Protein AF-A0A2N1T9Z5-F1 (afdb_monomer_lite)

Foldseek 3Di:
DDDDPVVVVLQPDDDVLLVVLLVVLLVLLCCPLPNDVVPDAAPPNVDDLVVLLVLLQQLLLLQLLVLLVLLVLLPPDDPDPVSVVSVVLSLQALLLLLVLQLLLCCLVPPPPVLSSVSSSQSSVLSNQLSNQNSPQVVCLVVLADSQLSSLLSVLVSLLSNLQCCLVSVCVVVVPPPSNVVSNVSNVCSNVVSNVVSVVCVVVGHHGDDPVVVCCVRPPSSVVNSVSLSSSLSSSLNSQVSSQVVVVHARDLVVVVVSCCRYGDNSSSVSVCSGPPNHPVSVVSSVVSVVSSSVSSVCSRVVSD

pLDDT: mean 76.64, std 11.02, range [35.47, 91.31]

Secondary structure (DSSP, 8-state):
---SHHHHHHHT---HHHHHHHHHHHHIIIIIIIIIGGGT--HHHHS-GGGHHHHHHHHHHHHHHHHHHHHHHHHTT--SHHHHHHHHHHHHHHHHHHHHHHHHHHHHH-S-HHHHHHHHHHHHHHHHHHHHHHHHHHHHHTT---HHHHHHHHHHHHHHHHHHIIIIIHHHTT-HHHHHHHHHHHHHHHHHHHHHHHHHHHH-PPPPPHHHHHHHHHTHHHHHHHHHHHHHHHHHHHHHHHHHHTT----HHHHHHHHHHSTHHHHHHHHHTSSS--HHHHHHHHHHHHHHHHHHHHHHHHH-

Sequence (304 aa):
MKKPVYLKKKCLRINKDEIIFDVILFIYTEFFLYSIVLRGKMFYQVISHEWFIPLSILTPFFISWYVGLLLLRLCDKTRSKLYTFLSILGLWIPCSMSVFLVSSFSGIGGEDNSFVDLSYFGSLVGIIGGYIFGSTEYIALEKKSVLSKRLAGMSVVGGLFFFYLGFFGGIFIDNIGFTFICFILVFVCALGCIKLSNVLDEQGEKPLSAFYQNFMKSVFPFIVLAFLCIWEELYLWGRINGALSHNKTVSVPGMFVYLLVSGIIPVRIMMALQPPRTLMNMTGGFATMGYFIYSVHVMVTGIF

Structure (mmCIF, N/CA/C/O backbone):
data_AF-A0A2N1T9Z5-F1
#
_entry.id   AF-A0A2N1T9Z5-F1
#
loop_
_atom_site.group_PDB
_atom_site.id
_atom_site.type_symbol
_atom_site.label_atom_id
_atom_site.label_alt_id
_atom_site.label_comp_id
_atom_site.label_asym_id
_atom_site.label_entity_id
_atom_site.label_seq_id
_atom_site.pdbx_PDB_ins_code
_atom_site.Cartn_x
_atom_site.Cartn_y
_atom_site.Cartn_z
_atom_site.occupancy
_atom_site.B_iso_or_equiv
_atom_site.auth_seq_id
_atom_site.auth_comp_id
_atom_site.auth_asym_id
_atom_site.auth_atom_id
_atom_site.pdbx_PDB_model_num
ATOM 1 N N . MET A 1 1 ? -17.899 -39.313 26.470 1.00 40.31 1 MET A N 1
ATOM 2 C CA . MET A 1 1 ? -17.076 -38.274 25.805 1.00 40.31 1 MET A CA 1
ATOM 3 C C . MET A 1 1 ? -17.820 -37.707 24.593 1.00 40.31 1 MET A C 1
ATOM 5 O O . MET A 1 1 ? -17.939 -38.398 23.595 1.00 40.31 1 MET A O 1
ATOM 9 N N . LYS A 1 2 ? -18.356 -36.478 24.660 1.00 35.72 2 LYS A N 1
ATOM 10 C CA . LYS A 1 2 ? -18.968 -35.782 23.508 1.00 35.72 2 LYS A CA 1
ATOM 11 C C . LYS A 1 2 ? -18.126 -34.553 23.141 1.00 35.72 2 LYS A C 1
ATOM 13 O O . LYS A 1 2 ? -18.349 -33.465 23.658 1.00 35.72 2 LYS A O 1
ATOM 18 N N . LYS A 1 3 ? -17.163 -34.723 22.236 1.00 50.38 3 LYS A N 1
ATOM 19 C CA . LYS A 1 3 ? -16.567 -33.632 21.446 1.00 50.38 3 LYS A CA 1
ATOM 20 C C . LYS A 1 3 ? -16.622 -34.038 19.970 1.00 50.38 3 LYS A C 1
ATOM 22 O O . LYS A 1 3 ? -15.795 -34.837 19.554 1.00 50.38 3 LYS A O 1
ATOM 27 N N . PRO A 1 4 ? -17.610 -33.550 19.192 1.00 46.44 4 PRO A N 1
ATOM 28 C CA . PRO A 1 4 ? -17.279 -33.261 17.789 1.00 46.44 4 PRO A CA 1
ATOM 29 C C . PRO A 1 4 ? -17.925 -31.995 17.189 1.00 46.44 4 PRO A C 1
ATOM 31 O O . PRO A 1 4 ? -17.449 -31.494 16.174 1.00 46.44 4 PRO A O 1
ATOM 34 N N . VAL A 1 5 ? -18.972 -31.418 17.789 1.00 41.72 5 VAL A N 1
ATOM 35 C CA . VAL A 1 5 ? -19.761 -30.366 17.109 1.00 41.72 5 VAL A CA 1
ATOM 36 C C . VAL A 1 5 ? -19.071 -28.992 17.135 1.00 41.72 5 VAL A C 1
ATOM 38 O O . VAL A 1 5 ? -19.105 -28.258 16.148 1.00 41.72 5 VAL A O 1
ATOM 41 N N . TYR A 1 6 ? -18.365 -28.656 18.220 1.00 35.47 6 TYR A N 1
ATOM 42 C CA . TYR A 1 6 ? -17.666 -27.367 18.348 1.00 35.47 6 TYR A CA 1
ATOM 43 C C . TYR A 1 6 ? -16.407 -27.249 17.470 1.00 35.47 6 TYR A C 1
ATOM 45 O O . TYR A 1 6 ? -16.095 -26.156 16.997 1.00 35.47 6 TYR A O 1
ATOM 53 N N . LEU A 1 7 ? -15.708 -28.361 17.210 1.00 39.94 7 LEU A N 1
ATOM 54 C CA . LEU A 1 7 ? -14.536 -28.399 16.322 1.00 39.94 7 LEU A CA 1
ATOM 55 C C . LEU A 1 7 ? -14.943 -28.259 14.845 1.00 39.94 7 LEU A C 1
ATOM 57 O O . LEU A 1 7 ? -14.352 -27.452 14.129 1.00 39.94 7 LEU A O 1
ATOM 61 N N . LYS A 1 8 ? -16.025 -28.931 14.416 1.00 38.50 8 LYS A N 1
ATOM 62 C CA . LYS A 1 8 ? -16.588 -28.784 13.059 1.00 38.50 8 LYS A CA 1
ATOM 63 C C . LYS A 1 8 ? -17.008 -27.343 12.740 1.00 38.50 8 LYS A C 1
ATOM 65 O O . LYS A 1 8 ? -16.725 -26.851 11.653 1.00 38.50 8 LYS A O 1
ATOM 70 N N . LYS A 1 9 ? -17.619 -26.628 13.696 1.00 41.66 9 LYS A N 1
ATOM 71 C CA . LYS A 1 9 ? -18.086 -25.240 13.493 1.00 41.66 9 LYS A CA 1
ATOM 72 C C . LYS A 1 9 ? -16.953 -24.214 13.346 1.00 41.66 9 LYS A C 1
ATOM 74 O O . LYS A 1 9 ? -17.156 -23.189 12.705 1.00 41.66 9 LYS A O 1
ATOM 79 N N . LYS A 1 10 ? -15.772 -24.467 13.929 1.00 44.41 10 LYS A N 1
ATOM 80 C CA . LYS A 1 10 ? -14.579 -23.617 13.748 1.00 44.41 10 LYS A CA 1
ATOM 81 C C . LYS A 1 10 ? -13.886 -23.861 12.405 1.00 44.41 10 LYS A C 1
ATOM 83 O O . LYS A 1 10 ? -13.338 -22.916 11.858 1.00 44.41 10 LYS A O 1
ATOM 88 N N . CYS A 1 11 ? -13.950 -25.086 11.879 1.00 47.84 11 CYS A N 1
ATOM 89 C CA . CYS A 1 11 ? -13.296 -25.476 10.626 1.00 47.84 11 CYS A CA 1
ATOM 90 C C . CYS A 1 11 ? -13.944 -24.845 9.373 1.00 47.84 11 CYS A C 1
ATOM 92 O O . CYS A 1 11 ? -13.273 -24.671 8.366 1.00 47.84 11 CYS A O 1
ATOM 94 N N . LEU A 1 12 ? -15.222 -24.449 9.459 1.00 53.28 12 LEU A N 1
ATOM 95 C CA . LEU A 1 12 ? -16.024 -23.929 8.337 1.00 53.28 12 LEU A CA 1
ATOM 96 C C . LEU A 1 12 ? -16.264 -22.409 8.366 1.00 53.28 12 LEU A C 1
ATOM 98 O O . LEU A 1 12 ? -17.048 -21.891 7.572 1.00 53.28 12 LEU A O 1
ATOM 102 N N . ARG A 1 13 ? -15.655 -21.665 9.299 1.00 61.25 13 ARG A N 1
ATOM 103 C CA . ARG A 1 13 ? -15.793 -20.202 9.304 1.00 61.25 13 ARG A CA 1
ATOM 104 C C . ARG A 1 13 ? -14.881 -19.591 8.249 1.00 61.25 13 ARG A C 1
ATOM 106 O O . ARG A 1 13 ? -13.679 -19.486 8.446 1.00 61.25 13 ARG A O 1
ATOM 113 N N . ILE A 1 14 ? -15.492 -19.157 7.161 1.00 63.97 14 ILE A N 1
ATOM 114 C CA . ILE A 1 14 ? -14.822 -18.487 6.054 1.00 63.97 14 ILE A CA 1
ATOM 115 C C . ILE A 1 14 ? -14.504 -17.036 6.428 1.00 63.97 14 ILE A C 1
ATOM 117 O O . ILE A 1 14 ? -15.357 -16.328 6.974 1.00 63.97 14 ILE A O 1
ATOM 121 N N . ASN A 1 15 ? -13.286 -16.591 6.109 1.00 73.25 15 ASN A N 1
ATOM 122 C CA . ASN A 1 15 ? -12.924 -15.179 6.172 1.00 73.25 15 ASN A CA 1
ATOM 123 C C . ASN A 1 15 ? -13.273 -14.542 4.821 1.00 73.25 15 ASN A C 1
ATOM 125 O O . ASN A 1 15 ? -12.650 -14.853 3.809 1.00 73.25 15 ASN A O 1
ATOM 129 N N . LYS A 1 16 ? -1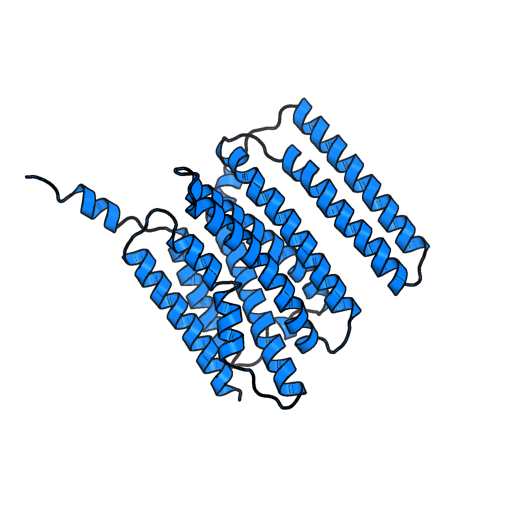4.315 -13.703 4.789 1.00 73.06 16 LYS A N 1
ATOM 130 C CA . LYS A 1 16 ? -14.808 -13.105 3.537 1.00 73.06 16 LYS A CA 1
ATOM 131 C C . LYS A 1 16 ? -13.751 -12.227 2.872 1.00 73.06 16 LYS A C 1
ATOM 133 O O . LYS A 1 16 ? -13.656 -12.235 1.652 1.00 73.06 16 LYS A O 1
ATOM 138 N N . ASP A 1 17 ? -12.952 -11.535 3.676 1.00 72.44 17 ASP A N 1
ATOM 139 C CA . ASP A 1 17 ? -11.926 -10.618 3.192 1.00 72.44 17 ASP A CA 1
ATOM 140 C C . ASP A 1 17 ? -10.814 -11.395 2.463 1.00 72.44 17 ASP A C 1
ATOM 142 O O . ASP A 1 17 ? -10.348 -10.954 1.419 1.00 72.44 17 ASP A O 1
ATOM 146 N N . GLU A 1 18 ? -10.455 -12.592 2.950 1.00 76.50 18 GLU A N 1
ATOM 147 C CA . GLU A 1 18 ? -9.499 -13.486 2.276 1.00 76.50 18 GLU A CA 1
ATOM 148 C C . GLU A 1 18 ? -10.038 -14.043 0.959 1.00 76.50 18 GLU A C 1
ATOM 150 O O . GLU A 1 18 ? -9.309 -14.055 -0.023 1.00 76.50 18 GLU A O 1
ATOM 155 N N . ILE A 1 19 ? -11.311 -14.452 0.902 1.00 79.81 19 ILE A N 1
ATOM 156 C CA . ILE A 1 19 ? -11.901 -14.929 -0.360 1.00 79.81 19 ILE A CA 1
ATOM 157 C C . ILE A 1 19 ? -11.933 -13.817 -1.403 1.00 79.81 19 ILE A C 1
ATOM 159 O O . ILE A 1 19 ? -11.605 -14.058 -2.558 1.00 79.81 19 ILE A O 1
ATOM 163 N N . ILE A 1 20 ? -12.340 -12.608 -1.009 1.00 78.50 20 ILE A N 1
ATOM 164 C CA . ILE A 1 20 ? -12.357 -11.453 -1.910 1.00 78.50 20 ILE A CA 1
ATOM 165 C C . ILE A 1 20 ? -10.951 -11.207 -2.455 1.00 78.50 20 ILE A C 1
ATOM 167 O O . ILE A 1 20 ? -10.785 -11.043 -3.662 1.00 78.50 20 ILE A O 1
ATOM 171 N N . PHE A 1 21 ? -9.948 -11.241 -1.576 1.00 82.62 21 PHE A N 1
ATOM 172 C CA . PHE A 1 21 ? -8.558 -11.079 -1.970 1.00 82.62 21 PHE A CA 1
ATOM 173 C C . PHE A 1 21 ? -8.115 -12.155 -2.965 1.00 82.62 21 PHE A C 1
ATOM 175 O O . PHE A 1 21 ? -7.590 -11.834 -4.024 1.00 82.62 21 PHE A O 1
ATOM 182 N N . ASP A 1 22 ? -8.374 -13.423 -2.653 1.00 84.00 22 ASP A N 1
ATOM 183 C CA . ASP A 1 22 ? -7.984 -14.570 -3.472 1.00 84.00 22 ASP A CA 1
ATOM 184 C C . ASP A 1 22 ? -8.674 -14.552 -4.851 1.00 84.00 22 ASP A C 1
ATOM 186 O O . ASP A 1 22 ? -8.028 -14.797 -5.869 1.00 84.00 22 ASP A O 1
ATOM 190 N N . VAL A 1 23 ? -9.963 -14.195 -4.913 1.00 83.62 23 VAL A N 1
ATOM 191 C CA . VAL A 1 23 ? -10.722 -14.075 -6.172 1.00 83.62 23 VAL A CA 1
ATOM 192 C C . VAL A 1 23 ? -10.189 -12.941 -7.038 1.00 83.62 23 VAL A C 1
ATOM 194 O O . VAL A 1 23 ? -10.003 -13.124 -8.238 1.00 83.62 23 VAL A O 1
ATOM 197 N N . ILE A 1 24 ? -9.932 -11.770 -6.459 1.00 80.75 24 ILE A N 1
ATOM 198 C CA . ILE A 1 24 ? -9.408 -10.633 -7.222 1.00 80.75 24 ILE A CA 1
ATOM 199 C C . ILE A 1 24 ? -7.968 -10.895 -7.651 1.00 80.75 24 ILE A C 1
ATOM 201 O O . ILE A 1 24 ? -7.629 -10.558 -8.775 1.00 80.75 24 ILE A O 1
ATOM 205 N N . LEU A 1 25 ? -7.136 -11.522 -6.814 1.00 83.31 25 LEU A N 1
ATOM 206 C CA . LEU A 1 25 ? -5.779 -11.912 -7.196 1.00 83.31 25 LEU A CA 1
ATOM 207 C C . LEU A 1 25 ? -5.799 -12.885 -8.380 1.00 83.31 25 LEU A C 1
ATOM 209 O O . LEU A 1 25 ? -5.005 -12.750 -9.311 1.00 83.31 25 LEU A O 1
ATOM 213 N N . PHE A 1 26 ? -6.733 -13.837 -8.371 1.00 84.00 26 PHE A N 1
ATOM 214 C CA . PHE A 1 26 ? -6.946 -14.747 -9.490 1.00 84.00 26 PHE A CA 1
ATOM 215 C C . PHE A 1 26 ? -7.384 -13.996 -10.757 1.00 84.00 26 PHE A C 1
ATOM 217 O O . PHE A 1 26 ? -6.755 -14.149 -11.799 1.00 84.00 26 PHE A O 1
ATOM 224 N N . ILE A 1 27 ? -8.397 -13.126 -10.658 1.00 82.00 27 ILE A N 1
ATOM 225 C CA . ILE A 1 27 ? -8.859 -12.272 -11.768 1.00 82.00 27 ILE A CA 1
ATOM 226 C C . ILE A 1 27 ? -7.713 -11.399 -12.287 1.00 82.00 27 ILE A C 1
ATOM 228 O O . ILE A 1 27 ? -7.521 -11.301 -13.490 1.00 82.00 27 ILE A O 1
ATOM 232 N N . TYR A 1 28 ? -6.926 -10.790 -11.405 1.00 78.56 28 TYR A N 1
ATOM 233 C CA . TYR A 1 28 ? -5.765 -9.997 -11.782 1.00 78.56 28 TYR A CA 1
ATOM 234 C C . TYR A 1 28 ? -4.757 -10.839 -12.568 1.00 78.56 28 TYR A C 1
ATOM 236 O O . TYR A 1 28 ? -4.321 -10.442 -13.643 1.00 78.56 28 TYR A O 1
ATOM 244 N N . THR A 1 29 ? -4.449 -12.040 -12.087 1.00 79.69 29 THR A N 1
ATOM 245 C CA . THR A 1 29 ? -3.523 -12.950 -12.766 1.00 79.69 29 THR A CA 1
ATOM 246 C C . THR A 1 29 ? -4.039 -13.345 -14.159 1.00 79.69 29 THR A C 1
ATOM 248 O O . THR A 1 29 ? -3.313 -13.240 -15.141 1.00 79.69 29 THR A O 1
ATOM 251 N N . GLU A 1 30 ? -5.313 -13.715 -14.287 1.00 78.81 30 GLU A N 1
ATOM 252 C CA . GLU A 1 30 ? -5.925 -14.106 -15.569 1.00 78.81 30 GLU A CA 1
ATOM 253 C C . GLU A 1 30 ? -6.070 -12.944 -16.562 1.00 78.81 30 GLU A C 1
ATOM 255 O O . GLU A 1 30 ? -5.696 -13.031 -17.736 1.00 78.81 30 GLU A O 1
ATOM 260 N N . PHE A 1 31 ? -6.641 -11.829 -16.109 1.00 69.81 31 PHE A N 1
ATOM 261 C CA . PHE A 1 31 ? -6.974 -10.717 -16.991 1.00 69.81 31 PHE A CA 1
ATOM 262 C C . PHE A 1 31 ? -5.771 -9.829 -17.264 1.00 69.81 31 PHE A C 1
ATOM 264 O O . PHE A 1 31 ? -5.557 -9.446 -18.412 1.00 69.81 31 PHE A O 1
ATOM 271 N N . PHE A 1 32 ? -4.977 -9.510 -16.245 1.00 65.38 32 PHE A N 1
ATOM 272 C CA . PHE A 1 32 ? -3.862 -8.588 -16.412 1.00 65.38 32 PHE A CA 1
ATOM 273 C C . PHE A 1 32 ? -2.620 -9.320 -16.889 1.00 65.38 32 PHE A C 1
ATOM 275 O O . PHE A 1 32 ? -2.176 -8.993 -17.980 1.00 65.38 32 PHE A O 1
ATOM 282 N N . LEU A 1 33 ? -2.113 -10.334 -16.174 1.00 66.06 33 LEU A N 1
ATOM 283 C CA . LEU A 1 33 ? -0.868 -11.013 -16.573 1.00 66.06 33 LEU A CA 1
ATOM 284 C C . LEU A 1 33 ? -1.017 -11.836 -17.868 1.00 66.06 33 LEU A C 1
ATOM 286 O O . LEU A 1 33 ? -0.122 -11.788 -18.708 1.00 66.06 33 LEU A O 1
ATOM 290 N N . TYR A 1 34 ? -2.134 -12.546 -18.074 1.00 62.75 34 TYR A N 1
ATOM 291 C CA . TYR A 1 34 ? -2.310 -13.392 -19.269 1.00 62.75 34 TYR A CA 1
ATOM 292 C C . TYR A 1 34 ? -3.093 -12.750 -20.424 1.00 62.75 34 TYR A C 1
ATOM 294 O O . TYR A 1 34 ? -2.763 -13.003 -21.581 1.00 62.75 34 TYR A O 1
ATOM 302 N N . SER A 1 35 ? -4.130 -11.942 -20.172 1.00 56.78 35 SER A N 1
ATOM 303 C CA . SER A 1 35 ? -5.057 -11.530 -21.249 1.00 56.78 35 SER A CA 1
ATOM 304 C C . SER A 1 35 ? -4.782 -10.147 -21.849 1.00 56.78 35 SER A C 1
ATOM 306 O O . SER A 1 35 ? -4.852 -9.998 -23.067 1.00 56.78 35 SER A O 1
ATOM 308 N N . ILE A 1 36 ? -4.487 -9.135 -21.029 1.00 52.97 36 ILE A N 1
ATOM 309 C CA . ILE A 1 36 ? -4.250 -7.747 -21.470 1.00 52.97 36 ILE A CA 1
ATOM 310 C C . ILE A 1 36 ? -2.764 -7.529 -21.786 1.00 52.97 36 ILE A C 1
ATOM 312 O O . ILE A 1 36 ? -2.429 -6.974 -22.834 1.00 52.97 36 ILE A O 1
ATOM 316 N N . VAL A 1 37 ? -1.873 -8.042 -20.935 1.00 52.44 37 VAL A N 1
ATOM 317 C CA . VAL A 1 37 ? -0.413 -7.937 -21.086 1.00 52.44 37 VAL A CA 1
ATOM 318 C C . VAL A 1 37 ? 0.104 -8.667 -22.326 1.00 52.44 37 VAL A C 1
ATOM 320 O O . VAL A 1 37 ? 0.802 -8.059 -23.133 1.00 52.44 37 VAL A O 1
ATOM 323 N N . LEU A 1 38 ? -0.276 -9.932 -22.544 1.00 53.16 38 LEU A N 1
ATOM 324 C CA . LEU A 1 38 ? 0.185 -10.701 -23.712 1.00 53.16 38 LEU A CA 1
ATOM 325 C C . LEU A 1 38 ? -0.471 -10.249 -25.033 1.00 53.16 38 LEU A C 1
ATOM 327 O O . LEU A 1 38 ? -0.082 -10.724 -26.098 1.00 53.16 38 LEU A O 1
ATOM 331 N N . ARG A 1 39 ? -1.470 -9.348 -24.990 1.00 50.34 39 ARG A N 1
ATOM 332 C CA . ARG A 1 39 ? -2.232 -8.882 -26.168 1.00 50.34 39 ARG A CA 1
ATOM 333 C C . ARG A 1 39 ? -2.267 -7.361 -26.386 1.00 50.34 39 ARG A C 1
ATOM 335 O O . ARG A 1 39 ? -2.970 -6.915 -27.290 1.00 50.34 39 ARG A O 1
ATOM 342 N N . GLY A 1 40 ?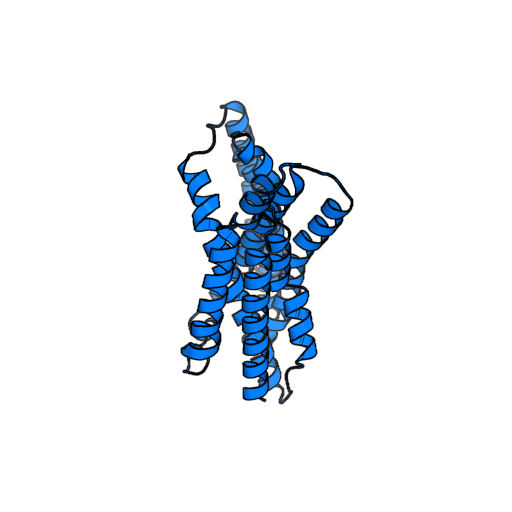 -1.461 -6.572 -25.669 1.00 51.88 40 GLY A N 1
ATOM 343 C CA . GLY A 1 40 ? -0.858 -5.387 -26.292 1.00 51.88 40 GLY A CA 1
ATOM 344 C C . GLY A 1 40 ? -1.196 -3.975 -25.803 1.00 51.88 40 GLY A C 1
ATOM 345 O O . GLY A 1 40 ? -1.017 -3.072 -26.611 1.00 51.88 40 GLY A O 1
ATOM 346 N N . LYS A 1 41 ? -1.580 -3.721 -24.540 1.00 57.16 41 LYS A N 1
ATOM 347 C CA . LYS A 1 41 ? -1.320 -2.412 -23.879 1.00 57.16 41 LYS A CA 1
ATOM 348 C C . LYS A 1 41 ? -1.164 -2.572 -22.365 1.00 57.16 41 LYS A C 1
ATOM 350 O O . LYS A 1 41 ? -2.023 -3.169 -21.728 1.00 57.16 41 LYS A O 1
ATOM 355 N N . MET A 1 42 ? -0.103 -2.006 -21.797 1.00 62.75 42 MET A N 1
ATOM 356 C CA . MET A 1 42 ? 0.174 -2.025 -20.352 1.00 62.75 42 MET A CA 1
ATOM 357 C C . MET A 1 42 ? -0.459 -0.826 -19.644 1.00 62.75 42 MET A C 1
ATOM 359 O O . MET A 1 42 ? -0.653 0.220 -20.261 1.00 62.75 42 MET A O 1
ATOM 363 N N . PHE A 1 43 ? -0.742 -0.920 -18.346 1.00 64.50 43 PHE A N 1
ATOM 364 C CA . PHE A 1 43 ? -1.388 0.161 -17.593 1.00 64.50 43 PHE A CA 1
ATOM 365 C C . PHE A 1 43 ? -0.549 1.445 -17.615 1.00 64.50 43 PHE A C 1
ATOM 367 O O . PHE A 1 43 ? -1.079 2.528 -17.856 1.00 64.50 43 PHE A O 1
ATOM 374 N N . TYR A 1 44 ? 0.778 1.321 -17.509 1.00 63.66 44 TYR A N 1
ATOM 375 C CA . TYR A 1 44 ? 1.702 2.455 -17.633 1.00 63.66 44 TYR A CA 1
ATOM 376 C C . TYR A 1 44 ? 1.713 3.078 -19.045 1.00 63.66 44 TYR A C 1
ATOM 378 O O . TYR A 1 44 ? 2.085 4.234 -19.194 1.00 63.66 44 TYR A O 1
ATOM 386 N N . GLN A 1 45 ? 1.309 2.333 -20.083 1.00 68.06 45 GLN A N 1
ATOM 387 C CA . GLN A 1 45 ? 1.191 2.838 -21.459 1.00 68.06 45 GLN A CA 1
ATOM 388 C C . GLN A 1 45 ? -0.159 3.522 -21.715 1.00 68.06 45 GLN A C 1
ATOM 390 O O . GLN A 1 45 ? -0.308 4.251 -22.693 1.00 68.06 45 GLN A O 1
ATOM 395 N N . VAL A 1 46 ? -1.161 3.251 -20.875 1.00 69.25 46 VAL A N 1
ATOM 396 C CA . VAL A 1 46 ? -2.496 3.866 -20.944 1.00 69.25 46 VAL A CA 1
ATOM 397 C C . VAL A 1 46 ? -2.568 5.123 -20.071 1.00 69.25 46 VAL A C 1
ATOM 399 O O . VAL A 1 46 ? -3.344 6.032 -20.358 1.00 69.25 46 VAL A O 1
ATOM 402 N N . ILE A 1 47 ? -1.758 5.184 -19.017 1.00 70.38 47 ILE A N 1
ATOM 403 C CA . ILE A 1 47 ? -1.743 6.262 -18.032 1.00 70.38 47 ILE A CA 1
ATOM 404 C C . ILE A 1 47 ? -0.645 7.283 -18.359 1.00 70.38 47 ILE A C 1
ATOM 406 O O . ILE A 1 47 ? 0.480 6.906 -18.673 1.00 70.38 47 ILE A O 1
ATOM 410 N N . SER A 1 48 ? -0.958 8.585 -18.274 1.00 73.25 48 SER A N 1
ATOM 411 C CA . SER A 1 48 ? 0.067 9.629 -18.435 1.00 73.25 48 SER A CA 1
ATOM 412 C C . SER A 1 48 ? 1.067 9.594 -17.279 1.00 73.25 48 SER A C 1
ATOM 414 O O . SER A 1 48 ? 0.706 9.292 -16.142 1.00 73.25 48 SER A O 1
ATOM 416 N N . HIS A 1 49 ? 2.326 9.942 -17.555 1.00 71.06 49 HIS A N 1
ATOM 417 C CA . HIS A 1 49 ? 3.403 9.906 -16.562 1.00 71.06 49 HIS A CA 1
ATOM 418 C C . HIS A 1 49 ? 3.065 10.718 -15.301 1.00 71.06 49 HIS A C 1
ATOM 420 O O . HIS A 1 49 ? 3.395 10.314 -14.193 1.00 71.06 49 HIS A O 1
ATOM 426 N N . GLU A 1 50 ? 2.307 11.806 -15.430 1.00 71.69 50 GLU A N 1
ATOM 427 C CA . GLU A 1 50 ? 1.887 12.652 -14.306 1.00 71.69 50 GLU A CA 1
ATOM 428 C C . GLU A 1 50 ? 1.108 11.883 -13.230 1.00 71.69 50 GLU A C 1
ATOM 430 O O . GLU A 1 50 ? 1.198 12.222 -12.051 1.00 71.69 50 GLU A O 1
ATOM 435 N N . TRP A 1 51 ? 0.379 10.825 -13.602 1.00 77.31 51 TRP A N 1
ATOM 436 C CA . TRP A 1 51 ? -0.394 10.005 -12.667 1.00 77.31 51 TRP A CA 1
ATOM 437 C C . TRP A 1 51 ? 0.463 9.087 -11.796 1.00 77.31 51 TRP A C 1
ATOM 439 O O . TRP A 1 51 ? -0.037 8.599 -10.779 1.00 77.31 51 TRP A O 1
ATOM 449 N N . PHE A 1 52 ? 1.741 8.865 -12.112 1.00 75.44 52 PHE A N 1
ATOM 450 C CA . PHE A 1 52 ? 2.590 8.077 -11.219 1.00 75.44 52 PHE A CA 1
ATOM 451 C C . PHE A 1 52 ? 2.862 8.793 -9.894 1.00 75.44 52 PHE A C 1
ATOM 453 O O . PHE A 1 52 ? 3.032 8.113 -8.889 1.00 75.44 52 PHE A O 1
ATOM 460 N N . ILE A 1 53 ? 2.819 10.130 -9.851 1.00 77.00 53 ILE A N 1
ATOM 461 C CA . ILE A 1 53 ? 2.964 10.913 -8.612 1.00 77.00 53 ILE A CA 1
ATOM 462 C C . ILE A 1 53 ? 1.775 10.686 -7.657 1.00 77.00 53 ILE A C 1
ATOM 464 O O . ILE A 1 53 ? 1.986 10.278 -6.514 1.00 77.00 53 ILE A O 1
ATOM 468 N N . PRO A 1 54 ? 0.501 10.889 -8.054 1.00 81.88 54 PRO A N 1
ATOM 469 C CA . PRO A 1 54 ? -0.616 10.558 -7.180 1.00 81.88 54 PRO A CA 1
ATOM 470 C C . PRO A 1 54 ? -0.679 9.056 -6.886 1.00 81.88 54 PRO A C 1
ATOM 472 O O . PRO A 1 54 ? -1.007 8.693 -5.760 1.00 81.88 54 PRO A O 1
ATOM 475 N N . LEU A 1 55 ? -0.313 8.169 -7.820 1.00 84.12 55 LEU A N 1
ATOM 476 C CA . LEU A 1 55 ? -0.214 6.731 -7.534 1.00 84.12 55 LEU A CA 1
ATOM 477 C C . LEU A 1 55 ? 0.864 6.421 -6.489 1.00 84.12 55 LEU A C 1
ATOM 479 O O . LEU A 1 55 ? 0.621 5.583 -5.616 1.00 84.12 55 LEU A O 1
ATOM 483 N N . SER A 1 56 ? 2.012 7.102 -6.528 1.00 83.31 56 SER A N 1
ATOM 484 C CA . SER A 1 56 ? 3.091 6.918 -5.559 1.00 83.31 56 SER A CA 1
ATOM 485 C C . SER A 1 56 ? 2.703 7.385 -4.167 1.00 83.31 56 SER A C 1
ATOM 487 O O . SER A 1 56 ? 3.218 6.830 -3.212 1.00 83.31 56 SER A O 1
ATOM 489 N N . ILE A 1 57 ? 1.767 8.329 -4.032 1.00 86.75 57 ILE A N 1
ATOM 490 C CA . ILE A 1 57 ? 1.221 8.775 -2.742 1.00 86.75 57 ILE A CA 1
ATOM 491 C C . ILE A 1 57 ? 0.085 7.854 -2.279 1.00 86.75 57 ILE A C 1
ATOM 493 O O . ILE A 1 57 ? 0.084 7.362 -1.148 1.00 86.75 57 ILE A O 1
ATOM 497 N N . LEU A 1 58 ? -0.904 7.620 -3.145 1.00 89.12 58 LEU A N 1
ATOM 498 C CA . LEU A 1 58 ? -2.143 6.926 -2.793 1.00 89.12 58 LEU A CA 1
ATOM 499 C C . LEU A 1 58 ? -1.903 5.448 -2.489 1.00 89.12 58 LEU A C 1
ATOM 501 O O . LEU A 1 58 ? -2.459 4.929 -1.523 1.00 89.12 58 LEU A O 1
ATOM 505 N N . THR A 1 59 ? -1.054 4.776 -3.264 1.00 88.81 59 THR A N 1
ATOM 506 C CA . THR A 1 59 ? -0.788 3.343 -3.084 1.00 88.81 59 THR A CA 1
ATOM 507 C C . THR A 1 59 ? -0.235 3.032 -1.687 1.00 88.81 59 THR A C 1
ATOM 509 O O . THR A 1 59 ? -0.892 2.297 -0.940 1.00 88.81 59 THR A O 1
ATOM 512 N N . PRO A 1 60 ? 0.897 3.616 -1.246 1.00 88.62 60 PRO A N 1
ATOM 513 C CA . PRO A 1 60 ? 1.397 3.385 0.105 1.00 88.62 60 PRO A CA 1
ATOM 514 C C . PRO A 1 60 ? 0.474 3.949 1.188 1.00 88.62 60 PRO A C 1
ATOM 516 O O . PRO A 1 60 ? 0.434 3.373 2.274 1.00 88.62 60 PRO A O 1
ATOM 519 N N . PHE A 1 61 ? -0.306 5.004 0.922 1.00 90.81 61 PHE A N 1
ATOM 520 C CA . PHE A 1 61 ? -1.330 5.485 1.857 1.00 90.81 61 PHE A CA 1
ATOM 521 C C . PHE A 1 61 ? -2.388 4.419 2.153 1.00 90.81 61 PHE A C 1
ATOM 523 O O . PHE A 1 61 ? -2.592 4.045 3.312 1.00 90.81 61 PHE A O 1
ATOM 530 N N . PHE A 1 62 ? -3.035 3.884 1.117 1.00 91.31 62 PHE A N 1
ATOM 531 C CA . PHE A 1 62 ? -4.085 2.880 1.279 1.00 91.31 62 PHE A CA 1
ATOM 532 C C . PHE A 1 62 ? -3.542 1.577 1.863 1.00 91.31 62 PHE A C 1
ATOM 534 O O . PHE A 1 62 ? -4.174 0.990 2.743 1.00 91.31 62 PHE A O 1
ATOM 541 N N . ILE A 1 63 ? -2.350 1.153 1.441 1.00 90.06 63 ILE A N 1
ATOM 542 C CA . ILE A 1 63 ? -1.714 -0.065 1.950 1.00 90.06 63 ILE A CA 1
ATOM 543 C C . ILE A 1 63 ? -1.323 0.099 3.417 1.00 90.06 63 ILE A C 1
ATOM 545 O O . ILE A 1 63 ? -1.650 -0.770 4.220 1.00 90.06 63 ILE A O 1
ATOM 549 N N . SER A 1 64 ? -0.704 1.217 3.806 1.00 90.88 64 SER A N 1
ATOM 550 C CA . SER A 1 64 ? -0.315 1.457 5.205 1.00 90.88 64 SER A CA 1
ATOM 551 C C . SER A 1 64 ? -1.537 1.536 6.121 1.00 90.88 64 SER A C 1
ATOM 553 O O . SER A 1 64 ? -1.532 0.976 7.220 1.00 90.88 64 SER A O 1
ATOM 555 N N . TRP A 1 65 ? -2.622 2.158 5.651 1.00 90.94 65 TRP A N 1
ATOM 556 C CA . TRP A 1 65 ? -3.892 2.175 6.373 1.00 90.94 65 TRP A CA 1
ATOM 557 C C . TRP A 1 65 ? -4.468 0.758 6.519 1.00 90.94 65 TRP A C 1
ATOM 559 O O . TRP A 1 65 ? -4.827 0.342 7.626 1.00 90.94 65 TRP A O 1
ATOM 569 N N . TYR A 1 66 ? -4.498 -0.028 5.442 1.00 88.88 66 TYR A N 1
ATOM 570 C CA . TYR A 1 66 ? -5.008 -1.398 5.477 1.00 88.88 66 TYR A CA 1
ATOM 571 C C . TYR A 1 66 ? -4.192 -2.317 6.370 1.00 88.88 66 TYR A C 1
ATOM 573 O O . TYR A 1 66 ? -4.753 -3.032 7.196 1.00 88.88 66 TYR A O 1
ATOM 581 N N . VAL A 1 67 ? -2.871 -2.259 6.276 1.00 87.75 67 VAL A N 1
ATOM 582 C CA . VAL A 1 67 ? -1.970 -2.981 7.169 1.00 87.75 67 VAL A CA 1
ATOM 583 C C . VAL A 1 67 ? -2.249 -2.611 8.628 1.00 87.75 67 VAL A C 1
ATOM 585 O O . VAL A 1 67 ? -2.347 -3.506 9.468 1.00 87.75 67 VAL A O 1
ATOM 588 N N . GLY A 1 68 ? -2.462 -1.327 8.938 1.00 84.81 68 GLY A N 1
ATOM 589 C CA . GLY A 1 68 ? -2.872 -0.879 10.272 1.00 84.81 68 GLY A CA 1
ATOM 590 C C . GLY A 1 68 ? -4.169 -1.542 10.753 1.00 84.81 68 GLY A C 1
ATOM 591 O O . GLY A 1 68 ? -4.228 -2.051 11.873 1.00 84.81 68 GLY A O 1
ATOM 592 N N . LEU A 1 69 ? -5.186 -1.640 9.890 1.00 84.00 69 LEU A N 1
ATOM 593 C CA . LEU A 1 69 ? -6.420 -2.381 10.189 1.00 84.00 69 LEU A CA 1
ATOM 594 C C . LEU A 1 69 ? -6.165 -3.871 10.415 1.00 84.00 69 LEU A C 1
ATOM 596 O O . LEU A 1 69 ? -6.751 -4.464 11.326 1.00 84.00 69 LEU A O 1
ATOM 600 N N . LEU A 1 70 ? -5.317 -4.491 9.589 1.00 82.38 70 LEU A N 1
ATOM 601 C CA . LEU A 1 70 ? -4.986 -5.903 9.734 1.00 82.38 70 LEU A CA 1
ATOM 602 C C . LEU A 1 70 ? -4.307 -6.160 11.083 1.00 82.38 70 LEU A C 1
ATOM 604 O O . LEU A 1 70 ? -4.668 -7.122 11.765 1.00 82.38 70 LEU A O 1
ATOM 608 N N . LEU A 1 71 ? -3.383 -5.282 11.487 1.00 80.94 71 LEU A N 1
ATOM 609 C CA . LEU A 1 71 ? -2.707 -5.329 12.783 1.00 80.94 71 LEU A CA 1
ATOM 610 C C . LEU A 1 71 ? -3.691 -5.193 13.936 1.00 80.94 71 LEU A C 1
ATOM 612 O O . LEU A 1 71 ? -3.666 -6.021 14.843 1.00 80.94 71 LEU A O 1
ATOM 616 N N . LEU A 1 72 ? -4.602 -4.223 13.890 1.00 77.12 72 LEU A N 1
ATOM 617 C CA . LEU A 1 72 ? -5.616 -4.058 14.933 1.00 77.12 72 LEU A CA 1
ATOM 618 C C . LEU A 1 72 ? -6.456 -5.326 15.122 1.00 77.12 72 LEU A C 1
ATOM 620 O O . LEU A 1 72 ? -6.579 -5.828 16.239 1.00 77.12 72 LEU A O 1
ATOM 624 N N . ARG A 1 73 ? -6.938 -5.921 14.025 1.00 76.12 73 ARG A N 1
ATOM 625 C CA . ARG A 1 73 ? -7.729 -7.165 14.058 1.00 76.12 73 ARG A CA 1
ATOM 626 C C . ARG A 1 73 ? -6.943 -8.375 14.572 1.00 76.12 73 ARG A C 1
ATOM 628 O O . ARG A 1 73 ? -7.525 -9.278 15.169 1.00 76.12 73 ARG A O 1
ATOM 635 N N . LEU A 1 74 ? -5.631 -8.416 14.338 1.00 71.56 74 LEU A N 1
ATOM 636 C CA . LEU A 1 74 ? -4.744 -9.472 14.841 1.00 71.56 74 LEU A CA 1
ATOM 637 C C . LEU A 1 74 ? -4.484 -9.344 16.349 1.00 71.56 74 LEU A C 1
ATOM 639 O O . LEU A 1 74 ? -4.211 -10.345 17.016 1.00 71.56 74 LEU A O 1
ATOM 643 N N . CYS A 1 75 ? -4.565 -8.127 16.884 1.00 63.03 75 CYS A N 1
ATOM 644 C CA . CYS A 1 75 ? -3.973 -7.775 18.170 1.00 63.03 75 CYS A CA 1
ATOM 645 C C . CYS A 1 75 ? -4.979 -7.542 19.300 1.00 63.03 75 CYS A C 1
ATOM 647 O O . CYS A 1 75 ? -4.558 -7.396 20.448 1.00 63.03 75 CYS A O 1
ATOM 649 N N . ASP A 1 76 ? -6.278 -7.658 19.015 1.00 57.50 76 ASP A N 1
ATOM 650 C CA . ASP A 1 76 ? -7.390 -7.582 19.977 1.00 57.50 76 ASP A CA 1
ATOM 651 C C . ASP A 1 76 ? -7.295 -8.570 21.163 1.00 57.50 76 ASP A C 1
ATOM 653 O O . ASP A 1 76 ? -8.115 -8.524 22.078 1.00 57.50 76 ASP A O 1
ATOM 657 N N . LYS A 1 77 ? -6.325 -9.505 21.175 1.00 50.81 77 LYS A N 1
ATOM 658 C CA . LYS A 1 77 ? -6.222 -10.539 22.222 1.00 50.81 77 LYS A CA 1
ATOM 659 C C . LYS A 1 77 ? -4.854 -10.782 22.859 1.00 50.81 77 LYS A C 1
ATOM 661 O O . LYS A 1 77 ? -4.827 -11.453 23.884 1.00 50.81 77 LYS A O 1
ATOM 666 N N . THR A 1 78 ? -3.743 -10.243 22.350 1.00 47.03 78 THR A N 1
ATOM 667 C CA . THR A 1 78 ? -2.414 -10.479 22.963 1.00 47.03 78 THR A CA 1
ATOM 668 C C . THR A 1 78 ? -1.355 -9.490 22.464 1.00 47.03 78 THR A C 1
ATOM 670 O O . THR A 1 78 ? -0.867 -9.630 21.342 1.00 47.03 78 THR A O 1
ATOM 673 N N . ARG A 1 79 ? -0.904 -8.563 23.324 1.00 54.78 79 ARG A N 1
ATOM 674 C CA . ARG A 1 79 ? 0.365 -7.825 23.152 1.00 54.78 79 ARG A CA 1
ATOM 675 C C . ARG A 1 79 ? 1.550 -8.771 23.401 1.00 54.78 79 ARG A C 1
ATOM 677 O O . ARG A 1 79 ? 2.135 -8.775 24.477 1.00 54.78 79 ARG A O 1
ATOM 684 N N . SER A 1 80 ? 1.850 -9.640 22.438 1.00 63.69 80 SER A N 1
ATOM 685 C CA . SER A 1 80 ? 2.961 -10.606 22.504 1.00 63.69 80 SER A CA 1
ATOM 686 C C . SER A 1 80 ? 4.087 -10.244 21.527 1.00 63.69 80 SER A C 1
ATOM 688 O O . SER A 1 80 ? 3.930 -9.334 20.719 1.00 63.69 80 SER A O 1
ATOM 690 N N . LYS A 1 81 ? 5.194 -11.004 21.528 1.00 68.38 81 LYS A N 1
ATOM 691 C CA . LYS A 1 81 ? 6.275 -10.901 20.521 1.00 68.38 81 LYS A CA 1
ATOM 692 C C . LYS A 1 81 ? 5.757 -10.934 19.070 1.00 68.38 81 LYS A C 1
ATOM 694 O O . LYS A 1 81 ? 6.360 -10.329 18.190 1.00 68.38 81 LYS A O 1
ATOM 699 N N . LEU A 1 82 ? 4.612 -11.585 18.836 1.00 69.38 82 LEU A N 1
ATOM 700 C CA . LEU A 1 82 ? 3.938 -11.622 17.539 1.00 69.38 82 LEU A CA 1
ATOM 701 C C . LEU A 1 82 ? 3.419 -10.237 17.105 1.00 69.38 82 LEU A C 1
ATOM 703 O O . LEU A 1 82 ? 3.489 -9.923 15.925 1.00 69.38 82 LEU A O 1
ATOM 707 N N . TYR A 1 83 ? 2.956 -9.395 18.040 1.00 72.62 83 TYR A N 1
ATOM 708 C CA . TYR A 1 83 ? 2.523 -8.016 17.761 1.00 72.62 83 TYR A CA 1
ATOM 709 C C . TYR A 1 83 ? 3.676 -7.190 17.197 1.00 72.62 83 TYR A C 1
ATOM 711 O O . TYR A 1 83 ? 3.540 -6.548 16.159 1.00 72.62 83 TYR A O 1
ATOM 719 N N . THR A 1 84 ? 4.822 -7.221 17.880 1.00 70.38 84 THR A N 1
ATOM 720 C CA . THR A 1 84 ? 6.017 -6.478 17.474 1.00 70.38 84 THR A CA 1
ATOM 721 C C . THR A 1 84 ? 6.515 -6.954 16.115 1.00 70.38 84 THR A C 1
ATOM 723 O O . THR A 1 84 ? 6.751 -6.127 15.242 1.00 70.38 84 THR A O 1
ATOM 726 N N . PHE A 1 85 ? 6.589 -8.272 15.899 1.00 73.81 85 PHE A N 1
ATOM 727 C CA . PHE A 1 85 ? 6.964 -8.843 14.604 1.00 73.81 85 PHE A CA 1
ATOM 728 C C . PHE A 1 85 ? 6.023 -8.393 13.478 1.00 73.81 85 PHE A C 1
ATOM 730 O O . PHE A 1 85 ? 6.483 -7.912 12.447 1.00 73.81 85 PHE A O 1
ATOM 737 N N . LEU A 1 86 ? 4.708 -8.485 13.690 1.00 75.00 86 LEU A N 1
ATOM 738 C CA . LEU A 1 86 ? 3.724 -8.068 12.693 1.00 75.00 86 LEU A CA 1
ATOM 739 C C . LEU A 1 86 ? 3.740 -6.555 12.462 1.00 75.00 86 LEU A C 1
ATOM 741 O O . LEU A 1 86 ? 3.528 -6.127 11.338 1.00 75.00 86 LEU A O 1
ATOM 745 N N . SER A 1 87 ? 4.021 -5.750 13.486 1.00 74.56 87 SER A N 1
ATOM 746 C CA . SER A 1 87 ? 4.119 -4.290 13.355 1.00 74.56 87 SER A CA 1
ATOM 747 C C . SER A 1 87 ? 5.340 -3.878 12.532 1.00 74.56 87 SER A C 1
ATOM 749 O O . SER A 1 87 ? 5.235 -2.993 11.688 1.00 74.56 87 SER A O 1
ATOM 751 N N . ILE A 1 88 ? 6.477 -4.556 12.734 1.00 78.19 88 ILE A N 1
ATOM 752 C CA . ILE A 1 88 ? 7.674 -4.388 11.898 1.00 78.19 88 ILE A CA 1
ATOM 753 C C . ILE A 1 88 ? 7.354 -4.788 10.459 1.00 78.19 88 ILE A C 1
ATOM 755 O O . ILE A 1 88 ? 7.624 -4.020 9.543 1.00 78.19 88 ILE A O 1
ATOM 759 N N . LEU A 1 89 ? 6.724 -5.950 10.262 1.00 76.94 89 LEU A N 1
ATOM 760 C CA . LEU A 1 89 ? 6.328 -6.425 8.937 1.00 76.94 89 LEU A CA 1
ATOM 761 C C . LEU A 1 89 ? 5.339 -5.459 8.267 1.00 76.94 89 LEU A C 1
ATOM 763 O O . LEU A 1 89 ? 5.466 -5.163 7.086 1.00 76.94 89 LEU A O 1
ATOM 767 N N . GLY A 1 90 ? 4.408 -4.895 9.033 1.00 80.00 90 GLY A N 1
ATOM 768 C CA . GLY A 1 90 ? 3.436 -3.933 8.543 1.00 80.00 90 GLY A CA 1
ATOM 769 C C . GLY A 1 90 ? 4.044 -2.603 8.092 1.00 80.00 90 GLY A C 1
ATOM 770 O O . GLY A 1 90 ? 3.630 -2.061 7.075 1.00 80.00 90 GLY A O 1
ATOM 771 N N . LEU A 1 91 ? 5.055 -2.090 8.795 1.00 80.38 91 LEU A N 1
ATOM 772 C CA . LEU A 1 91 ? 5.804 -0.911 8.340 1.00 80.38 91 LEU A CA 1
ATOM 773 C C . LEU A 1 91 ? 6.748 -1.243 7.178 1.00 80.38 91 LEU A C 1
ATOM 775 O O . LEU A 1 91 ? 6.973 -0.413 6.304 1.00 80.38 91 LEU A O 1
ATOM 779 N N . TRP A 1 92 ? 7.277 -2.465 7.143 1.00 85.69 92 TRP A N 1
ATOM 780 C CA . TRP A 1 92 ? 8.193 -2.915 6.102 1.00 85.69 92 TRP A CA 1
ATOM 781 C C . TRP A 1 92 ? 7.535 -3.009 4.721 1.00 85.69 92 TRP A C 1
ATOM 783 O O . TRP A 1 92 ? 8.158 -2.631 3.731 1.00 85.69 92 TRP A O 1
ATOM 793 N N . ILE A 1 93 ? 6.284 -3.473 4.633 1.00 86.00 93 ILE A N 1
ATOM 794 C CA . ILE A 1 93 ? 5.565 -3.627 3.355 1.00 86.00 93 ILE A CA 1
ATOM 795 C C . ILE A 1 93 ? 5.541 -2.322 2.548 1.00 86.00 93 ILE A C 1
ATOM 797 O O . ILE A 1 93 ? 6.079 -2.306 1.442 1.00 86.00 93 ILE A O 1
ATOM 801 N N . PRO A 1 94 ? 4.973 -1.215 3.052 1.00 84.75 94 PRO A N 1
ATOM 802 C CA . PRO A 1 94 ? 4.877 -0.007 2.256 1.00 84.75 94 PRO A CA 1
ATOM 803 C C . PRO A 1 94 ? 6.249 0.678 2.093 1.00 84.75 94 PRO A C 1
ATOM 805 O O . PRO A 1 94 ? 6.515 1.223 1.027 1.00 84.75 94 PRO A O 1
ATOM 808 N N . CYS A 1 95 ? 7.170 0.568 3.064 1.00 84.06 95 CYS A N 1
ATOM 809 C CA . CYS A 1 95 ? 8.543 1.077 2.922 1.00 84.06 95 CYS A CA 1
ATOM 810 C C . CYS A 1 95 ? 9.328 0.363 1.813 1.00 84.06 95 CYS A C 1
ATOM 812 O O . CYS A 1 95 ? 10.006 1.007 1.016 1.00 84.06 95 CYS A O 1
ATOM 814 N N . SER A 1 96 ? 9.247 -0.966 1.743 1.00 84.94 96 SER A N 1
ATOM 815 C CA . SER A 1 96 ? 9.909 -1.733 0.686 1.00 84.94 96 SER A CA 1
ATOM 816 C C . SER A 1 96 ? 9.304 -1.409 -0.679 1.00 84.94 96 SER A C 1
ATOM 818 O O . SER A 1 96 ? 10.056 -1.155 -1.616 1.00 84.94 96 SER A O 1
ATOM 820 N N . MET A 1 97 ? 7.974 -1.289 -0.780 1.00 82.44 97 MET A N 1
ATOM 821 C CA . MET A 1 97 ? 7.305 -0.819 -2.000 1.00 82.44 97 MET A CA 1
ATOM 822 C C . MET A 1 97 ? 7.871 0.526 -2.477 1.00 82.44 97 MET A C 1
ATOM 824 O O . MET A 1 97 ? 8.211 0.646 -3.651 1.00 82.44 97 MET A O 1
ATOM 828 N N . SER A 1 98 ? 8.050 1.495 -1.575 1.00 81.38 98 SER A N 1
ATOM 829 C CA . SER A 1 98 ? 8.668 2.796 -1.868 1.00 81.38 98 SER A CA 1
ATOM 830 C C . SER A 1 98 ? 10.117 2.708 -2.350 1.00 81.38 98 SER A C 1
ATOM 832 O O . SER A 1 98 ? 10.496 3.408 -3.285 1.00 81.38 98 SER A O 1
ATOM 834 N N . VAL A 1 99 ? 10.939 1.839 -1.756 1.00 80.19 99 VAL A N 1
ATOM 835 C CA . VAL A 1 99 ? 12.331 1.630 -2.199 1.00 80.19 99 VAL A CA 1
ATOM 836 C C . VAL A 1 99 ? 12.369 1.038 -3.609 1.00 80.19 99 VAL A C 1
ATOM 838 O O . VAL A 1 99 ? 13.135 1.483 -4.462 1.00 80.19 99 VAL A O 1
ATOM 841 N N . PHE A 1 100 ? 11.517 0.052 -3.884 1.00 76.12 100 PHE A N 1
ATOM 842 C CA . PHE A 1 100 ? 11.463 -0.594 -5.193 1.00 76.12 100 PHE A CA 1
ATOM 843 C C . PHE A 1 100 ? 10.800 0.272 -6.272 1.00 76.12 100 PHE A C 1
ATOM 845 O O . PHE A 1 100 ? 11.110 0.097 -7.454 1.00 76.12 100 PHE A O 1
ATOM 852 N N . LEU A 1 101 ? 9.965 1.243 -5.893 1.00 73.50 101 LEU A N 1
ATOM 853 C CA . LEU A 1 101 ? 9.419 2.248 -6.806 1.00 73.50 101 LEU A CA 1
ATOM 854 C C . LEU A 1 101 ? 10.524 3.038 -7.507 1.00 73.50 101 LEU A C 1
ATOM 856 O O . LEU A 1 101 ? 10.455 3.206 -8.722 1.00 73.50 101 LEU A O 1
ATOM 860 N N . VAL A 1 102 ? 11.574 3.436 -6.780 1.00 69.69 102 VAL A N 1
ATOM 861 C CA . VAL A 1 102 ? 12.720 4.165 -7.355 1.00 69.69 102 VAL A CA 1
ATOM 862 C C . VAL A 1 102 ? 13.338 3.367 -8.500 1.00 69.69 102 VAL A C 1
ATOM 864 O O . VAL A 1 102 ? 13.551 3.889 -9.589 1.00 69.69 102 VAL A O 1
ATOM 867 N N . SER A 1 103 ? 13.549 2.066 -8.278 1.00 68.00 103 SER A N 1
ATOM 868 C CA . SER A 1 103 ? 14.122 1.165 -9.284 1.00 68.00 103 SER A CA 1
ATOM 869 C C . SER A 1 103 ? 13.194 0.846 -10.459 1.00 68.00 103 SER A C 1
ATOM 871 O O . SER A 1 103 ? 13.662 0.361 -11.485 1.00 68.00 103 SER A O 1
ATOM 873 N N . SER A 1 104 ? 11.887 1.063 -10.298 1.00 71.25 104 SER A N 1
ATOM 874 C CA . SER A 1 104 ? 10.879 0.726 -11.307 1.00 71.25 104 SER A CA 1
ATOM 875 C C . SER A 1 104 ? 10.601 1.916 -12.213 1.00 71.25 104 SER A C 1
ATOM 877 O O . SER A 1 104 ? 10.580 1.763 -13.429 1.00 71.25 104 SER A O 1
ATOM 879 N N . PHE A 1 105 ? 10.464 3.117 -11.646 1.00 70.56 105 PHE A N 1
ATOM 880 C CA . PHE A 1 105 ? 10.258 4.326 -12.439 1.00 70.56 105 PHE A CA 1
ATOM 881 C C . PHE A 1 105 ? 11.489 4.743 -13.230 1.00 70.56 105 PHE A C 1
ATOM 883 O O . PHE A 1 105 ? 11.323 5.178 -14.366 1.00 70.56 105 PHE A O 1
ATOM 890 N N . SER A 1 106 ? 12.701 4.507 -12.723 1.00 65.88 106 SER A N 1
ATOM 891 C CA . SER A 1 106 ? 13.915 4.706 -13.523 1.00 65.88 106 SER A CA 1
ATOM 892 C C . SER A 1 106 ? 13.962 3.810 -14.770 1.00 65.88 106 SER A C 1
ATOM 894 O O . SER A 1 106 ? 14.494 4.212 -15.800 1.00 65.88 106 SER A O 1
ATOM 896 N N . GLY A 1 107 ? 13.356 2.618 -14.716 1.00 61.38 107 GLY A N 1
ATOM 897 C CA . GLY A 1 107 ? 13.234 1.715 -15.864 1.00 61.38 107 GLY A CA 1
ATOM 898 C C . GLY A 1 107 ? 12.110 2.061 -16.852 1.00 61.38 107 GLY A C 1
ATOM 899 O O . GLY A 1 107 ? 12.158 1.596 -17.988 1.00 61.38 107 GLY A O 1
ATOM 900 N N . ILE A 1 108 ? 11.110 2.859 -16.445 1.00 62.38 108 ILE A N 1
ATOM 901 C CA . ILE A 1 108 ? 9.962 3.270 -17.285 1.00 62.38 108 ILE A CA 1
ATOM 902 C C . ILE A 1 108 ? 10.187 4.652 -17.912 1.00 62.38 108 ILE A C 1
ATOM 904 O O . ILE A 1 108 ? 9.884 4.835 -19.087 1.00 62.38 108 ILE A O 1
ATOM 908 N N . GLY A 1 109 ? 10.686 5.619 -17.138 1.00 56.5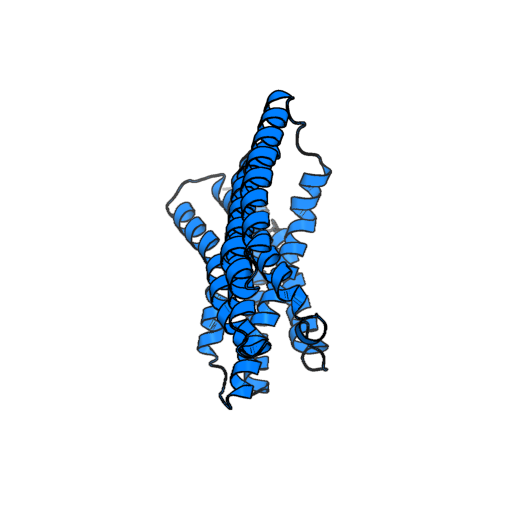0 109 GLY A N 1
ATOM 909 C CA . GLY A 1 109 ? 10.723 7.034 -17.523 1.00 56.50 109 GLY A CA 1
ATOM 910 C C . GLY A 1 109 ? 12.001 7.505 -18.220 1.00 56.50 109 GLY A C 1
ATOM 911 O O . GLY A 1 109 ? 12.035 8.634 -18.693 1.00 56.50 109 GLY A O 1
ATOM 912 N N . GLY A 1 110 ? 13.050 6.677 -18.291 1.00 58.31 110 GLY A N 1
ATOM 913 C CA . GLY A 1 110 ? 14.402 7.186 -18.555 1.00 58.31 110 GLY A CA 1
ATOM 914 C C . GLY A 1 110 ? 14.954 7.942 -17.335 1.00 58.31 110 GLY A C 1
ATOM 915 O O . GLY A 1 110 ? 14.254 8.103 -16.339 1.00 58.31 110 GLY A O 1
ATOM 916 N N . GLU A 1 111 ? 16.223 8.355 -17.371 1.00 54.53 111 GLU A N 1
ATOM 917 C CA . GLU A 1 111 ? 16.982 8.928 -16.236 1.00 54.53 111 GLU A CA 1
ATOM 918 C C . GLU A 1 111 ? 16.505 10.323 -15.746 1.00 54.53 111 GLU A C 1
ATOM 920 O O . GLU A 1 111 ? 17.312 11.148 -15.314 1.00 54.53 111 GLU A O 1
ATOM 925 N N . ASP A 1 112 ? 15.205 10.624 -15.773 1.00 55.72 112 ASP A N 1
ATOM 926 C CA . ASP A 1 112 ? 14.651 11.838 -15.168 1.00 55.72 112 ASP A CA 1
ATOM 927 C C . ASP A 1 112 ? 14.656 11.721 -13.633 1.00 55.72 112 ASP A C 1
ATOM 929 O O . ASP A 1 112 ? 13.682 11.322 -12.986 1.00 55.72 112 ASP A O 1
ATOM 933 N N . ASN A 1 113 ? 15.793 12.093 -13.037 1.00 63.12 113 ASN A N 1
ATOM 934 C CA . ASN A 1 113 ? 16.051 12.014 -11.596 1.00 63.12 113 ASN A CA 1
ATOM 935 C C . ASN A 1 113 ? 15.001 12.759 -10.747 1.00 63.12 113 ASN A C 1
ATOM 937 O O . ASN A 1 113 ? 14.586 12.262 -9.701 1.00 63.12 113 ASN A O 1
ATOM 941 N N . SER A 1 114 ? 14.502 13.910 -11.210 1.00 66.62 114 SER A N 1
ATOM 942 C CA . SER A 1 114 ? 13.563 14.746 -10.443 1.00 66.62 114 SER A CA 1
ATOM 943 C C . SER A 1 114 ? 12.184 14.103 -10.264 1.00 66.62 114 SER A C 1
ATOM 945 O O . SER A 1 114 ? 11.543 14.260 -9.222 1.00 66.62 114 SER A O 1
ATOM 947 N N . PHE A 1 115 ? 11.726 13.344 -11.259 1.00 69.94 115 PHE A N 1
ATOM 948 C CA . PHE A 1 115 ? 10.443 12.654 -11.218 1.00 69.94 115 PHE A CA 1
ATOM 949 C C . PHE A 1 115 ? 10.463 11.455 -10.266 1.00 69.94 115 PHE A C 1
ATOM 951 O O . PHE A 1 115 ? 9.508 11.210 -9.518 1.00 69.94 115 PHE A O 1
ATOM 958 N N . VAL A 1 116 ? 11.575 10.719 -10.278 1.00 72.12 116 VAL A N 1
ATOM 959 C CA . VAL A 1 116 ? 11.809 9.579 -9.391 1.00 72.12 116 VAL A CA 1
ATOM 960 C C . VAL A 1 116 ? 11.906 10.047 -7.938 1.00 72.12 116 VAL A C 1
ATOM 962 O O . VAL A 1 116 ? 11.252 9.461 -7.070 1.00 72.12 116 VAL A O 1
ATOM 965 N N . ASP A 1 117 ? 12.622 11.144 -7.683 1.00 73.88 117 ASP A N 1
ATOM 966 C CA . ASP A 1 117 ? 12.758 11.739 -6.349 1.00 73.88 117 ASP A CA 1
ATOM 967 C C . ASP A 1 117 ? 11.411 12.218 -5.793 1.00 73.88 117 ASP A C 1
ATOM 969 O O . ASP A 1 117 ? 11.037 11.872 -4.665 1.00 73.88 117 ASP A O 1
ATOM 973 N N . LEU A 1 118 ? 10.632 12.945 -6.604 1.00 75.38 118 LEU A N 1
ATOM 974 C CA . LEU A 1 118 ? 9.302 13.422 -6.220 1.00 75.38 118 LEU A CA 1
ATOM 975 C C . LEU A 1 118 ? 8.347 12.255 -5.932 1.00 75.38 118 LEU A C 1
ATOM 977 O O . LEU A 1 118 ? 7.585 12.293 -4.963 1.00 75.38 118 LEU A O 1
ATOM 981 N N . SER A 1 119 ? 8.415 11.194 -6.738 1.00 78.50 119 SER A N 1
ATOM 982 C CA . SER A 1 119 ? 7.593 9.999 -6.555 1.00 78.50 119 SER A CA 1
ATOM 983 C C . SER A 1 119 ? 7.973 9.227 -5.289 1.00 78.50 119 SER A C 1
ATOM 985 O O . SER A 1 119 ? 7.082 8.792 -4.552 1.00 78.50 119 SER A O 1
ATOM 987 N N . TYR A 1 120 ? 9.270 9.100 -4.990 1.00 80.50 120 TYR A N 1
ATOM 988 C CA . TYR A 1 120 ? 9.765 8.490 -3.755 1.00 80.50 120 TYR A CA 1
ATOM 989 C C . TYR A 1 120 ? 9.311 9.272 -2.525 1.00 80.50 120 TYR A C 1
ATOM 991 O O . TYR A 1 120 ? 8.781 8.691 -1.576 1.00 80.50 120 TYR A O 1
ATOM 999 N N . PHE A 1 121 ? 9.437 10.595 -2.542 1.00 79.38 121 PHE A N 1
ATOM 1000 C CA . PHE A 1 121 ? 8.986 11.401 -1.419 1.00 79.38 121 PHE A CA 1
ATOM 1001 C C . PHE A 1 121 ? 7.463 11.374 -1.251 1.00 79.38 121 PHE A C 1
ATOM 1003 O O . PHE A 1 121 ? 6.968 11.208 -0.134 1.00 79.38 121 PHE A O 1
ATOM 1010 N N . GLY A 1 122 ? 6.713 11.450 -2.355 1.00 81.56 122 GLY A N 1
ATOM 1011 C CA . GLY A 1 122 ? 5.265 11.250 -2.347 1.00 81.56 122 GLY A CA 1
ATOM 1012 C C . GLY A 1 122 ? 4.881 9.928 -1.678 1.00 81.56 122 GLY A C 1
ATOM 1013 O O . GLY A 1 122 ? 3.957 9.883 -0.864 1.00 81.56 122 GLY A O 1
ATOM 1014 N N . SER A 1 123 ? 5.667 8.878 -1.911 1.00 85.62 123 SER A N 1
ATOM 1015 C CA . SER A 1 123 ? 5.462 7.593 -1.254 1.00 85.62 123 SER A CA 1
ATOM 1016 C C . SER A 1 123 ? 5.681 7.640 0.257 1.00 85.62 123 SER A C 1
ATOM 1018 O O . SER A 1 123 ? 4.838 7.129 0.989 1.00 85.62 123 SER A O 1
ATOM 1020 N N . LEU A 1 124 ? 6.712 8.333 0.754 1.00 86.88 124 LEU A N 1
ATOM 1021 C CA . LEU A 1 124 ? 6.933 8.526 2.194 1.00 86.88 124 LEU A CA 1
ATOM 1022 C C . LEU A 1 124 ? 5.773 9.286 2.850 1.00 86.88 124 LEU A C 1
ATOM 1024 O O . LEU A 1 124 ? 5.287 8.885 3.908 1.00 86.88 124 LEU A O 1
ATOM 1028 N N . VAL A 1 125 ? 5.288 10.349 2.202 1.00 87.69 125 VAL A N 1
ATOM 1029 C CA . VAL A 1 125 ? 4.102 11.103 2.644 1.00 87.69 125 VAL A CA 1
ATOM 1030 C C . VAL A 1 125 ? 2.879 10.188 2.703 1.00 87.69 125 VAL A C 1
ATOM 1032 O O . VAL A 1 125 ? 2.149 10.195 3.698 1.00 87.69 125 VAL A O 1
ATOM 1035 N N . GLY A 1 126 ? 2.696 9.348 1.681 1.00 88.88 126 GLY A N 1
ATOM 1036 C CA . GLY A 1 126 ? 1.660 8.324 1.640 1.00 88.88 126 GLY A CA 1
ATOM 1037 C C . GLY A 1 126 ? 1.748 7.357 2.821 1.00 88.88 126 GLY A C 1
ATOM 1038 O O . GLY A 1 126 ? 0.757 7.178 3.529 1.00 88.88 126 GLY A O 1
ATOM 1039 N N . ILE A 1 127 ? 2.932 6.799 3.104 1.00 89.69 127 ILE A N 1
ATOM 1040 C CA . ILE A 1 127 ? 3.170 5.897 4.247 1.00 89.69 127 ILE A CA 1
ATOM 1041 C C . ILE A 1 127 ? 2.745 6.552 5.560 1.00 89.69 127 ILE A C 1
ATOM 1043 O O . ILE A 1 127 ? 1.982 5.962 6.327 1.00 89.69 127 ILE A O 1
ATOM 1047 N N . ILE A 1 128 ? 3.218 7.773 5.822 1.00 88.75 128 ILE A N 1
ATOM 1048 C CA . ILE A 1 128 ? 2.943 8.476 7.081 1.00 88.75 128 ILE A CA 1
ATOM 1049 C C . ILE A 1 128 ? 1.443 8.774 7.202 1.00 88.75 128 ILE A C 1
ATOM 1051 O O . ILE A 1 128 ? 0.848 8.508 8.248 1.00 88.75 128 ILE A O 1
ATOM 1055 N N . GLY A 1 129 ? 0.806 9.259 6.132 1.00 88.50 129 GLY A N 1
ATOM 1056 C CA . GLY A 1 129 ? -0.639 9.495 6.107 1.00 88.50 129 GLY A CA 1
ATOM 1057 C C . GLY A 1 129 ? -1.437 8.220 6.376 1.00 88.50 129 GLY A C 1
ATOM 1058 O O . GLY A 1 129 ? -2.311 8.199 7.245 1.00 88.50 129 GLY A O 1
ATOM 1059 N N . GLY A 1 130 ? -1.094 7.123 5.703 1.00 89.44 130 GLY A N 1
ATOM 1060 C CA . GLY A 1 130 ? -1.765 5.843 5.894 1.00 89.44 130 GLY A CA 1
ATOM 1061 C C . GLY A 1 130 ? -1.541 5.266 7.292 1.00 89.44 130 GLY A C 1
ATOM 1062 O O . GLY A 1 130 ? -2.471 4.724 7.889 1.00 89.44 130 GLY A O 1
ATOM 1063 N N . TYR A 1 131 ? -0.351 5.448 7.873 1.00 87.69 131 TYR A N 1
ATOM 1064 C CA . TYR A 1 131 ? -0.055 5.069 9.256 1.00 87.69 131 TYR A CA 1
ATOM 1065 C C . TYR A 1 131 ? -0.926 5.829 10.268 1.00 87.69 131 TYR A C 1
ATOM 1067 O O . TYR A 1 131 ? -1.441 5.231 11.214 1.00 87.69 131 TYR A O 1
ATOM 1075 N N . ILE A 1 132 ? -1.152 7.130 10.074 1.00 89.00 132 ILE A N 1
ATOM 1076 C CA . ILE A 1 132 ? -2.034 7.939 10.935 1.00 89.00 132 ILE A CA 1
ATOM 1077 C C . ILE A 1 132 ? -3.477 7.435 10.854 1.00 89.00 132 ILE A C 1
ATOM 1079 O O . ILE A 1 132 ? -4.156 7.280 11.873 1.00 89.00 132 ILE A O 1
ATOM 1083 N N . PHE A 1 133 ? -3.950 7.116 9.650 1.00 89.75 133 PHE A N 1
ATOM 1084 C CA . PHE A 1 133 ? -5.281 6.546 9.471 1.00 89.75 133 PHE A CA 1
ATOM 1085 C C . PHE A 1 133 ? -5.388 5.166 10.121 1.00 89.75 133 PHE A C 1
ATOM 1087 O O . PHE A 1 133 ? -6.282 4.964 10.937 1.00 89.75 133 PHE A O 1
ATOM 1094 N N . GLY A 1 134 ? -4.447 4.259 9.853 1.00 85.69 134 GLY A N 1
ATOM 1095 C CA . GLY A 1 134 ? -4.416 2.914 10.429 1.00 85.69 134 GLY A CA 1
ATOM 1096 C C . GLY A 1 134 ? -4.290 2.905 11.953 1.00 85.69 134 GLY A C 1
ATOM 1097 O O . GLY A 1 134 ? -4.988 2.149 12.624 1.00 85.69 134 GLY A O 1
ATOM 1098 N N . SER A 1 135 ? -3.465 3.784 12.523 1.00 81.94 135 SER A N 1
ATOM 1099 C CA . SER A 1 135 ? -3.271 3.890 13.975 1.00 81.94 135 SER A CA 1
ATOM 1100 C C . SER A 1 135 ? -4.445 4.537 14.703 1.00 81.94 135 SER A C 1
ATOM 1102 O O . SER A 1 135 ? -4.556 4.358 15.907 1.00 81.94 135 SER A O 1
ATOM 1104 N N . THR A 1 136 ? -5.350 5.241 14.018 1.00 86.00 136 THR A N 1
ATOM 1105 C CA . THR A 1 136 ? -6.553 5.828 14.636 1.00 86.00 136 THR A CA 1
ATOM 1106 C C . THR A 1 136 ? -7.781 4.918 14.554 1.00 86.00 136 THR A C 1
ATOM 1108 O O . THR A 1 136 ? -8.782 5.182 15.213 1.00 86.00 136 THR A O 1
ATOM 1111 N N . GLU A 1 137 ? -7.716 3.804 13.821 1.00 84.19 137 GLU A N 1
ATOM 1112 C CA . GLU A 1 137 ? -8.859 2.896 13.632 1.00 84.19 137 GLU A CA 1
ATOM 1113 C C . GLU A 1 137 ? -9.318 2.186 14.913 1.00 84.19 137 GLU A C 1
ATOM 1115 O O . GLU A 1 137 ? -10.488 1.832 15.026 1.00 84.19 137 GLU A O 1
ATOM 1120 N N . TYR A 1 138 ? -8.463 2.019 15.928 1.00 78.25 138 TYR A N 1
ATOM 1121 C CA . TYR A 1 138 ? -8.917 1.447 17.206 1.00 78.25 138 TYR A CA 1
ATOM 1122 C C . TYR A 1 138 ? -9.965 2.335 17.892 1.00 78.25 138 TYR A C 1
ATOM 1124 O O . TYR A 1 138 ? -10.902 1.839 18.509 1.00 78.25 138 TYR A O 1
ATOM 1132 N N . ILE A 1 139 ? -9.849 3.654 17.728 1.00 78.00 139 ILE A N 1
ATOM 1133 C CA . ILE A 1 139 ? -10.800 4.636 18.257 1.00 78.00 139 ILE A CA 1
ATOM 1134 C C . ILE A 1 139 ? -12.117 4.543 17.480 1.00 78.00 139 ILE A C 1
ATOM 1136 O O . ILE A 1 139 ? -13.197 4.607 18.068 1.00 78.00 139 ILE A O 1
ATOM 1140 N N . ALA A 1 140 ? -12.026 4.309 16.166 1.00 77.75 140 ALA A N 1
ATOM 1141 C CA . ALA A 1 140 ? -13.182 4.089 15.309 1.00 77.75 140 ALA A CA 1
ATOM 1142 C C . ALA A 1 140 ? -13.970 2.828 15.706 1.00 77.75 140 ALA A C 1
ATOM 1144 O O . ALA A 1 140 ? -15.205 2.832 15.695 1.00 77.75 140 ALA A O 1
ATOM 1145 N N . LEU A 1 141 ? -13.273 1.759 16.109 1.00 74.31 141 LEU A N 1
ATOM 1146 C CA . LEU A 1 141 ? -13.886 0.524 16.610 1.00 74.31 141 LEU A CA 1
ATOM 1147 C C . LEU A 1 141 ? -14.659 0.739 17.921 1.00 74.31 141 LEU A C 1
ATOM 1149 O O . LEU A 1 141 ? -15.699 0.114 18.126 1.00 74.31 141 LEU A O 1
ATOM 1153 N N . GLU A 1 142 ? -14.225 1.682 18.760 1.00 77.06 142 GLU A N 1
ATOM 1154 C CA . GLU A 1 142 ? -14.951 2.115 19.964 1.00 77.06 142 GLU A CA 1
ATOM 1155 C C . GLU A 1 142 ? -16.162 3.020 19.658 1.00 77.06 142 GLU A C 1
ATOM 1157 O O . GLU A 1 142 ? -16.788 3.546 20.578 1.00 77.06 142 GLU A O 1
ATOM 1162 N N . LYS A 1 143 ? -16.514 3.207 18.375 1.00 72.81 143 LYS A N 1
ATOM 1163 C CA . LYS A 1 143 ? -17.568 4.117 17.882 1.00 72.81 143 LYS A CA 1
ATOM 1164 C C . LYS A 1 143 ? -17.352 5.583 18.265 1.00 72.81 143 LYS A C 1
ATOM 1166 O O . LYS A 1 143 ? -18.283 6.382 18.179 1.00 72.81 143 LYS A O 1
ATOM 1171 N N . LYS A 1 144 ? -16.133 5.941 18.659 1.00 77.56 144 LYS A N 1
ATOM 1172 C CA . LYS A 1 144 ? -15.725 7.327 18.861 1.00 77.56 144 LYS A CA 1
ATOM 1173 C C . LYS A 1 144 ? -15.333 7.922 17.518 1.00 77.56 144 LYS A C 1
ATOM 1175 O O . LYS A 1 144 ? -14.978 7.204 16.581 1.00 77.56 144 LYS A O 1
ATOM 1180 N N . SER A 1 145 ? -15.425 9.236 17.422 1.00 80.88 145 SER A N 1
ATOM 1181 C CA . SER A 1 145 ? -14.927 9.912 16.241 1.00 80.88 145 SER A CA 1
ATOM 1182 C C . SER A 1 145 ? -13.396 9.935 16.227 1.00 80.88 145 SER A C 1
ATOM 1184 O O . SER A 1 145 ? -12.724 9.815 17.253 1.00 80.88 145 SER A O 1
ATOM 1186 N N . VAL A 1 146 ? -12.865 9.997 15.013 1.00 84.38 146 VAL A N 1
ATOM 1187 C CA . VAL A 1 146 ? -11.435 9.935 14.687 1.00 84.38 146 VAL A CA 1
ATOM 1188 C C . VAL A 1 146 ? -10.991 11.129 13.852 1.00 84.38 146 VAL A C 1
ATOM 1190 O O . VAL A 1 146 ? -9.826 11.198 13.460 1.00 84.38 146 VAL A O 1
ATOM 1193 N N . LEU A 1 147 ? -11.924 12.027 13.528 1.00 83.31 147 LEU A N 1
ATOM 1194 C CA . LEU A 1 147 ? -11.725 13.080 12.547 1.00 83.31 147 LEU A CA 1
ATOM 1195 C C . LEU A 1 147 ? -10.705 14.099 13.054 1.00 83.31 147 LEU A C 1
ATOM 1197 O O . LEU A 1 147 ? -9.734 14.339 12.340 1.00 83.31 147 LEU A O 1
ATOM 1201 N N . SER A 1 148 ? -10.845 14.591 14.286 1.00 84.25 148 SER A N 1
ATOM 1202 C CA . SER A 1 148 ? -9.884 15.497 14.924 1.00 84.25 148 SER A CA 1
ATOM 1203 C C . SER A 1 148 ? -8.464 14.932 14.897 1.00 84.25 148 SER A C 1
ATOM 1205 O O . SER A 1 148 ? -7.564 15.503 14.284 1.00 84.25 148 SER A O 1
ATOM 1207 N N . LYS A 1 149 ? -8.265 13.721 15.428 1.00 84.88 149 LYS A N 1
ATOM 1208 C CA . LYS A 1 149 ? -6.949 13.059 15.473 1.00 84.88 149 LYS A CA 1
ATOM 1209 C C . LYS A 1 149 ? -6.335 12.834 14.096 1.00 84.88 149 LYS A C 1
ATOM 1211 O O . LYS A 1 149 ? -5.130 13.020 13.928 1.00 84.88 149 LYS A O 1
ATOM 1216 N N . ARG A 1 150 ? -7.139 12.436 13.107 1.00 88.44 150 ARG A N 1
ATOM 1217 C CA . ARG A 1 150 ? -6.669 12.283 11.723 1.00 88.44 150 ARG A CA 1
ATOM 1218 C C . ARG A 1 150 ? -6.278 13.618 11.129 1.00 88.44 150 ARG A C 1
ATOM 1220 O O . ARG A 1 150 ? -5.241 13.698 10.490 1.00 88.44 150 ARG A O 1
ATOM 1227 N N . LEU A 1 151 ? -7.071 14.653 11.355 1.00 86.00 151 LEU A N 1
ATOM 1228 C CA . LEU A 1 151 ? -6.842 15.981 10.810 1.00 86.00 151 LEU A CA 1
ATOM 1229 C C . LEU A 1 151 ? -5.609 16.648 11.447 1.00 86.00 151 LEU A C 1
ATOM 1231 O O . LEU A 1 151 ? -4.773 17.197 10.731 1.00 86.00 151 LEU A O 1
ATOM 1235 N N . ALA A 1 152 ? -5.413 16.490 12.758 1.00 84.81 152 ALA A N 1
ATOM 1236 C CA . ALA A 1 152 ? -4.187 16.875 13.454 1.00 84.81 152 ALA A CA 1
ATOM 1237 C C . ALA A 1 152 ? -2.966 16.110 12.924 1.00 84.81 152 ALA A C 1
ATOM 1239 O O . ALA A 1 152 ? -1.933 16.711 12.643 1.00 84.81 152 ALA A O 1
ATOM 1240 N N . GLY A 1 153 ? -3.075 14.796 12.716 1.00 84.38 153 GLY A N 1
ATOM 1241 C CA . GLY A 1 153 ? -1.991 14.016 12.121 1.00 84.38 153 GLY A CA 1
ATOM 1242 C C . GLY A 1 153 ? -1.685 14.425 10.672 1.00 84.38 153 GLY A C 1
ATOM 1243 O O . GLY A 1 153 ? -0.525 14.613 10.308 1.00 84.38 153 GLY A O 1
ATOM 1244 N N . MET A 1 154 ? -2.715 14.635 9.851 1.00 86.31 154 MET A N 1
ATOM 1245 C CA . MET A 1 154 ? -2.578 15.077 8.460 1.00 86.31 154 MET A CA 1
ATOM 1246 C C . MET A 1 154 ? -1.991 16.484 8.343 1.00 86.31 154 MET A C 1
ATOM 1248 O O . MET A 1 154 ? -1.403 16.798 7.313 1.00 86.31 154 MET A O 1
ATOM 1252 N N . SER A 1 155 ? -2.070 17.302 9.396 1.00 85.00 155 SER A N 1
ATOM 1253 C CA . SER A 1 155 ? -1.381 18.594 9.463 1.00 85.00 155 SER A CA 1
ATOM 1254 C C . SER A 1 155 ? 0.144 18.438 9.350 1.00 85.00 155 SER A C 1
ATOM 1256 O O . SER A 1 155 ? 0.795 19.196 8.633 1.00 85.00 155 SER A O 1
ATOM 1258 N N . VAL A 1 156 ? 0.702 17.389 9.969 1.00 83.19 156 VAL A N 1
ATOM 1259 C CA . VAL A 1 156 ? 2.131 17.048 9.900 1.00 83.19 156 VAL A CA 1
ATOM 1260 C C . VAL A 1 156 ? 2.481 16.507 8.517 1.00 83.19 156 VAL A C 1
ATOM 1262 O O . VAL A 1 156 ? 3.483 16.908 7.935 1.00 83.19 156 VAL A O 1
ATOM 1265 N N . VAL A 1 157 ? 1.633 15.637 7.962 1.00 85.50 157 VAL A N 1
ATOM 1266 C CA . VAL A 1 157 ? 1.823 15.042 6.626 1.00 85.50 157 VAL A CA 1
ATOM 1267 C C . VAL A 1 157 ? 1.789 16.110 5.534 1.00 85.50 157 VAL A C 1
ATOM 1269 O O . VAL A 1 157 ? 2.681 16.154 4.691 1.00 85.50 157 VAL A O 1
ATOM 1272 N N . GLY A 1 158 ? 0.797 17.001 5.577 1.00 82.69 158 GLY A N 1
ATOM 1273 C CA . GLY A 1 158 ? 0.691 18.137 4.665 1.00 82.69 158 GLY A CA 1
ATOM 1274 C C . GLY A 1 158 ? 1.860 19.104 4.829 1.00 82.69 158 GLY A C 1
ATOM 1275 O O . GLY A 1 158 ? 2.428 19.547 3.836 1.00 82.69 158 GLY A O 1
ATOM 1276 N N . GLY A 1 159 ? 2.283 19.369 6.068 1.00 82.88 159 GLY A N 1
ATOM 1277 C CA . GLY A 1 159 ? 3.467 20.179 6.340 1.00 82.88 159 GLY A CA 1
ATOM 1278 C C . GLY A 1 159 ? 4.742 19.588 5.735 1.00 82.88 159 GLY A C 1
ATOM 1279 O O . GLY A 1 159 ? 5.477 20.296 5.057 1.00 82.88 159 GLY A O 1
ATOM 1280 N N . LEU A 1 160 ? 4.978 18.284 5.896 1.00 82.44 160 LEU A N 1
ATOM 1281 C CA . LEU A 1 160 ? 6.106 17.591 5.262 1.00 82.44 160 LEU A CA 1
ATOM 1282 C C . LEU A 1 160 ? 6.017 17.644 3.732 1.00 82.44 160 LEU A C 1
ATOM 1284 O O . LEU A 1 160 ? 7.023 17.893 3.071 1.00 82.44 160 LEU A O 1
ATOM 1288 N N . PHE A 1 161 ? 4.817 17.463 3.178 1.00 82.75 161 PHE A N 1
ATOM 1289 C CA . PHE A 1 161 ? 4.576 17.535 1.740 1.00 82.75 161 PHE A CA 1
ATOM 1290 C C . PHE A 1 161 ? 4.944 18.897 1.145 1.00 82.75 161 PHE A C 1
ATOM 1292 O O . PHE A 1 161 ? 5.742 18.971 0.211 1.00 82.75 161 PHE A O 1
ATOM 1299 N N . PHE A 1 162 ? 4.419 19.980 1.719 1.00 82.50 162 PHE A N 1
ATOM 1300 C CA . PHE A 1 162 ? 4.705 21.334 1.246 1.00 82.50 162 PHE A CA 1
ATOM 1301 C C . PHE A 1 162 ? 6.134 21.783 1.556 1.00 82.50 162 PHE A C 1
ATOM 1303 O O . PHE A 1 162 ? 6.722 22.500 0.752 1.00 82.50 162 PHE A O 1
ATOM 1310 N N . PHE A 1 163 ? 6.726 21.332 2.667 1.00 81.25 163 PHE A N 1
ATOM 1311 C CA . PHE A 1 163 ? 8.133 21.591 2.972 1.00 81.25 163 PHE A CA 1
ATOM 1312 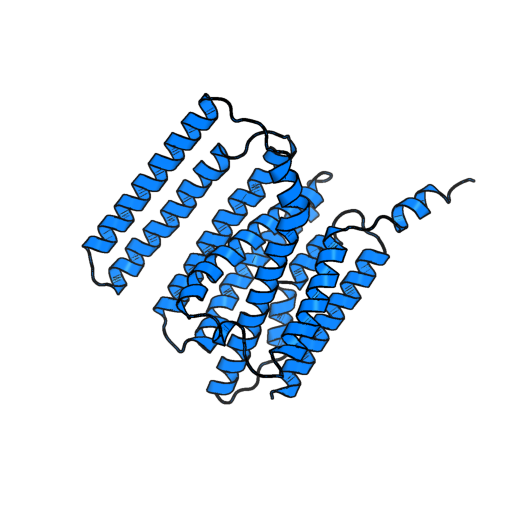C C . PHE A 1 163 ? 9.035 21.022 1.876 1.00 81.25 163 PHE A C 1
ATOM 1314 O O . PHE A 1 163 ? 9.911 21.714 1.366 1.00 81.25 163 PHE A O 1
ATOM 1321 N N . TYR A 1 164 ? 8.784 19.780 1.469 1.00 77.44 164 TYR A N 1
ATOM 1322 C CA . TYR A 1 164 ? 9.547 19.133 0.411 1.00 77.44 164 TYR A CA 1
ATOM 1323 C C . TYR A 1 164 ? 9.290 19.751 -0.962 1.00 77.44 164 TYR A C 1
ATOM 1325 O O . TYR A 1 164 ? 10.246 20.030 -1.677 1.00 77.44 164 TYR A O 1
ATOM 1333 N N . LEU A 1 165 ? 8.031 20.027 -1.324 1.00 77.56 165 LEU A N 1
ATOM 1334 C CA . LEU A 1 165 ? 7.720 20.725 -2.576 1.00 77.56 165 LEU A CA 1
ATOM 1335 C C . LEU A 1 165 ? 8.396 22.097 -2.643 1.00 77.56 165 LEU A C 1
ATOM 1337 O O . LEU A 1 165 ? 8.922 22.461 -3.687 1.00 77.56 165 LEU A O 1
ATOM 1341 N N . GLY A 1 166 ? 8.423 22.837 -1.535 1.00 75.81 166 GLY A N 1
ATOM 1342 C CA . GLY A 1 166 ? 9.108 24.122 -1.461 1.00 75.81 166 GLY A CA 1
ATOM 1343 C C . GLY A 1 166 ? 10.618 23.981 -1.577 1.00 75.81 166 GLY A C 1
ATOM 1344 O O . GLY A 1 166 ? 11.234 24.697 -2.357 1.00 75.81 166 GLY A O 1
ATOM 1345 N N . PHE A 1 167 ? 11.214 23.048 -0.836 1.00 72.88 167 PHE A N 1
ATOM 1346 C CA . PHE A 1 167 ? 12.660 22.851 -0.833 1.00 72.88 167 PHE A CA 1
ATOM 1347 C C . PHE A 1 167 ? 13.160 22.319 -2.179 1.00 72.88 167 PHE A C 1
ATOM 1349 O O . PHE A 1 167 ? 14.019 22.930 -2.796 1.00 72.88 167 PHE A O 1
ATOM 1356 N N . PHE A 1 168 ? 12.592 21.223 -2.675 1.00 68.56 168 PHE A N 1
ATOM 1357 C CA . PHE A 1 168 ? 13.042 20.590 -3.912 1.00 68.56 168 PHE A CA 1
ATOM 1358 C C . PHE A 1 168 ? 12.440 21.263 -5.142 1.00 68.56 168 PHE A C 1
ATOM 1360 O O . PHE A 1 168 ? 13.180 21.676 -6.026 1.00 68.56 168 PHE A O 1
ATOM 1367 N N . GLY A 1 169 ? 11.121 21.459 -5.193 1.00 65.31 169 GLY A N 1
ATOM 1368 C CA . GLY A 1 169 ? 10.476 22.128 -6.330 1.00 65.31 169 GLY A CA 1
ATOM 1369 C C . GLY A 1 169 ? 10.938 23.577 -6.507 1.00 65.31 169 GLY A C 1
ATOM 1370 O O . GLY A 1 169 ? 11.096 24.035 -7.632 1.00 65.31 169 GLY A O 1
ATOM 1371 N N . GLY A 1 170 ? 11.249 24.276 -5.416 1.00 61.09 170 GLY A N 1
ATOM 1372 C CA . GLY A 1 170 ? 11.858 25.603 -5.449 1.00 61.09 170 GLY A CA 1
ATOM 1373 C C . GLY A 1 170 ? 13.265 25.643 -6.042 1.00 61.09 170 GLY A C 1
ATOM 1374 O O . GLY A 1 170 ? 13.565 26.534 -6.833 1.00 61.09 170 GLY A O 1
ATOM 1375 N N . ILE A 1 171 ? 14.102 24.660 -5.689 1.00 62.31 171 ILE A N 1
ATOM 1376 C CA . ILE A 1 171 ? 15.454 24.490 -6.244 1.00 62.31 171 ILE A CA 1
ATOM 1377 C C . ILE A 1 171 ? 15.387 24.075 -7.723 1.00 62.31 171 ILE A C 1
ATOM 1379 O O . ILE A 1 171 ? 16.177 24.556 -8.524 1.00 62.31 171 ILE A O 1
ATOM 1383 N N . PHE A 1 172 ? 14.433 23.222 -8.112 1.00 60.28 172 PHE A N 1
ATOM 1384 C CA . PHE A 1 172 ? 14.323 22.723 -9.490 1.00 60.28 172 PHE A CA 1
ATOM 1385 C C . PHE A 1 172 ? 13.661 23.703 -10.467 1.00 60.28 172 PHE A C 1
ATOM 1387 O O . PHE A 1 172 ? 13.980 23.681 -11.652 1.00 60.28 172 PHE A O 1
ATOM 1394 N N . ILE A 1 173 ? 12.741 24.551 -9.999 1.00 65.12 173 ILE A N 1
ATOM 1395 C CA . ILE A 1 173 ? 12.057 25.565 -10.826 1.00 65.12 173 ILE A CA 1
ATOM 1396 C C . ILE A 1 173 ? 12.817 26.908 -10.780 1.00 65.12 173 ILE A C 1
ATOM 1398 O O . ILE A 1 173 ? 12.418 27.871 -11.432 1.00 65.12 173 ILE A O 1
ATOM 1402 N N . ASP A 1 174 ? 13.910 26.977 -10.009 1.00 63.59 174 ASP A N 1
ATOM 1403 C CA . ASP A 1 174 ? 14.733 28.173 -9.776 1.00 63.59 174 ASP A CA 1
ATOM 1404 C C . ASP A 1 174 ? 13.883 29.401 -9.390 1.00 63.59 174 ASP A C 1
ATOM 1406 O O . ASP A 1 174 ? 14.122 30.550 -9.768 1.00 63.59 174 ASP A O 1
ATOM 1410 N N . ASN A 1 175 ? 12.804 29.137 -8.647 1.00 74.94 175 ASN A N 1
ATOM 1411 C CA . ASN A 1 175 ? 11.760 30.106 -8.352 1.00 74.94 175 ASN A CA 1
ATOM 1412 C C . ASN A 1 175 ? 11.612 30.269 -6.844 1.00 74.94 175 ASN A C 1
ATOM 1414 O O . ASN A 1 175 ? 10.835 29.582 -6.178 1.00 74.94 175 ASN A O 1
ATOM 1418 N N . ILE A 1 176 ? 12.333 31.258 -6.322 1.00 76.06 176 ILE A N 1
ATOM 1419 C CA . ILE A 1 176 ? 12.314 31.647 -4.908 1.00 76.06 176 ILE A CA 1
ATOM 1420 C C . ILE A 1 176 ? 10.883 31.957 -4.430 1.00 76.06 176 ILE A C 1
ATOM 1422 O O . ILE A 1 176 ? 10.535 31.653 -3.289 1.00 76.06 176 ILE A O 1
ATOM 1426 N N . GLY A 1 177 ? 10.027 32.509 -5.300 1.00 78.94 177 GLY A N 1
ATOM 1427 C CA . GLY A 1 177 ? 8.624 32.791 -4.988 1.00 78.94 177 GLY A CA 1
ATOM 1428 C C . GLY A 1 177 ? 7.802 31.522 -4.755 1.00 78.94 177 GLY A C 1
ATOM 1429 O O . GLY A 1 177 ? 7.022 31.460 -3.805 1.00 78.94 177 GLY A O 1
ATOM 1430 N N . PHE A 1 178 ? 8.022 30.481 -5.561 1.00 78.44 178 PHE A N 1
ATOM 1431 C CA . PHE A 1 178 ? 7.378 29.178 -5.385 1.00 78.44 178 PHE A CA 1
ATOM 1432 C C . PHE A 1 178 ? 7.787 28.517 -4.062 1.00 78.44 178 PHE A C 1
ATOM 1434 O O . PHE A 1 178 ? 6.924 28.044 -3.316 1.00 78.44 178 PHE A O 1
ATOM 1441 N N . THR A 1 179 ? 9.078 28.566 -3.720 1.00 79.06 179 THR A N 1
ATOM 1442 C CA . THR A 1 179 ? 9.598 28.092 -2.429 1.00 79.06 179 THR A CA 1
ATOM 1443 C C . THR A 1 179 ? 8.886 28.776 -1.268 1.00 79.06 179 THR A C 1
ATOM 1445 O O . THR A 1 179 ? 8.380 28.115 -0.361 1.00 79.06 179 THR A O 1
ATOM 1448 N N . PHE A 1 180 ? 8.790 30.108 -1.319 1.00 82.38 180 PHE A N 1
ATOM 1449 C CA . PHE A 1 180 ? 8.180 30.913 -0.264 1.00 82.38 180 PHE A CA 1
ATOM 1450 C C . PHE A 1 180 ? 6.690 30.596 -0.082 1.00 82.38 180 PHE A C 1
ATOM 1452 O O . PHE A 1 180 ? 6.225 30.434 1.046 1.00 82.38 180 PHE A O 1
ATOM 1459 N N . ILE A 1 181 ? 5.950 30.439 -1.185 1.00 84.06 181 ILE A N 1
ATOM 1460 C CA . ILE A 1 181 ? 4.535 30.044 -1.163 1.00 84.06 181 ILE A CA 1
ATOM 1461 C C . ILE A 1 181 ? 4.372 28.666 -0.516 1.00 84.06 181 ILE A C 1
ATOM 1463 O O . ILE A 1 181 ? 3.523 28.502 0.359 1.00 84.06 181 ILE A O 1
ATOM 1467 N N . CYS A 1 182 ? 5.200 27.689 -0.887 1.00 83.88 182 CYS A N 1
ATOM 1468 C CA . CYS A 1 182 ? 5.146 26.352 -0.301 1.00 83.88 182 CYS A CA 1
ATOM 1469 C C . CYS A 1 182 ? 5.419 26.380 1.209 1.00 83.88 182 CYS A C 1
ATOM 1471 O O . CYS A 1 182 ? 4.679 25.765 1.972 1.00 83.88 182 CYS A O 1
ATOM 1473 N N . PHE A 1 183 ? 6.407 27.154 1.667 1.00 82.12 183 PHE A N 1
ATOM 1474 C CA . PHE A 1 183 ? 6.665 27.328 3.098 1.00 82.12 183 PHE A CA 1
ATOM 1475 C C . PHE A 1 183 ? 5.499 27.994 3.834 1.00 82.12 183 PHE A C 1
ATOM 1477 O O . PHE A 1 183 ? 5.141 27.549 4.922 1.00 82.12 183 PHE A O 1
ATOM 1484 N N . ILE A 1 184 ? 4.848 29.003 3.248 1.00 85.94 184 ILE A N 1
ATOM 1485 C CA . ILE A 1 184 ? 3.628 29.591 3.824 1.00 85.94 184 ILE A CA 1
ATOM 1486 C C . ILE A 1 184 ? 2.524 28.530 3.931 1.00 85.94 184 ILE A C 1
ATOM 1488 O O . ILE A 1 184 ? 1.871 28.429 4.972 1.00 85.94 184 ILE A O 1
ATOM 1492 N N . LEU A 1 185 ? 2.344 27.701 2.899 1.00 85.12 185 LEU A N 1
ATOM 1493 C CA . LEU A 1 185 ? 1.358 26.618 2.896 1.00 85.12 185 LEU A CA 1
ATOM 1494 C C . LEU A 1 185 ? 1.621 25.578 3.992 1.00 85.12 185 LEU A C 1
ATOM 1496 O O . LEU A 1 185 ? 0.654 25.103 4.584 1.00 85.12 185 LEU A O 1
ATOM 1500 N N . VAL A 1 186 ? 2.881 25.290 4.348 1.00 85.25 186 VAL A N 1
ATOM 1501 C CA . VAL A 1 186 ? 3.214 24.451 5.520 1.00 85.25 186 VAL A CA 1
ATOM 1502 C C . VAL A 1 186 ? 2.537 24.996 6.776 1.00 85.25 186 VAL A C 1
ATOM 1504 O O . VAL A 1 186 ? 1.812 24.266 7.452 1.00 85.25 186 VAL A O 1
ATOM 1507 N N . PHE A 1 187 ? 2.733 26.283 7.077 1.00 82.38 187 PHE A N 1
ATOM 1508 C CA . PHE A 1 187 ? 2.182 26.904 8.282 1.00 82.38 187 PHE A CA 1
ATOM 1509 C C . PHE A 1 187 ? 0.661 27.038 8.221 1.00 82.38 187 PHE A C 1
ATOM 1511 O O . PHE A 1 187 ? -0.010 26.766 9.215 1.00 82.38 187 PHE A O 1
ATOM 1518 N N . VAL A 1 188 ? 0.100 27.408 7.066 1.00 84.69 188 VAL A N 1
ATOM 1519 C CA . VAL A 1 188 ? -1.354 27.536 6.883 1.00 84.69 188 VAL A CA 1
ATOM 1520 C C . VAL A 1 188 ? -2.046 26.185 7.056 1.00 84.69 188 VAL A C 1
ATOM 1522 O O . VAL A 1 188 ? -3.023 26.095 7.800 1.00 84.69 188 VAL A O 1
ATOM 1525 N N . CYS A 1 189 ? -1.532 25.122 6.435 1.00 81.75 189 CYS A N 1
ATOM 1526 C CA . CYS A 1 189 ? -2.085 23.780 6.586 1.00 81.75 189 CYS A CA 1
ATOM 1527 C C . CYS A 1 189 ? -1.905 23.255 8.012 1.00 81.75 189 CYS A C 1
ATOM 1529 O O . CYS A 1 189 ? -2.859 22.711 8.568 1.00 81.75 189 CYS A O 1
ATOM 1531 N N . ALA A 1 190 ? -0.734 23.455 8.627 1.00 82.56 190 ALA A N 1
ATOM 1532 C CA . ALA A 1 190 ? -0.474 23.022 9.996 1.00 82.56 190 ALA A CA 1
ATOM 1533 C C . ALA A 1 190 ? -1.420 23.707 10.994 1.00 82.56 190 ALA A C 1
ATOM 1535 O O . ALA A 1 190 ? -2.185 23.043 11.693 1.00 82.56 190 ALA A O 1
ATOM 1536 N N . LEU A 1 191 ? -1.427 25.043 11.018 1.00 84.56 191 LEU A N 1
ATOM 1537 C CA . LEU A 1 191 ? -2.240 25.834 11.944 1.00 84.56 191 LEU A CA 1
ATOM 1538 C C . LEU A 1 191 ? -3.737 25.684 11.665 1.00 84.56 191 LEU A C 1
ATOM 1540 O O . LEU A 1 191 ? -4.521 25.552 12.603 1.00 84.56 191 LEU A O 1
ATOM 1544 N N . GLY A 1 192 ? -4.136 25.677 10.391 1.00 83.50 192 GLY A N 1
ATOM 1545 C CA . GLY A 1 192 ? -5.526 25.505 9.979 1.00 83.50 192 GLY A CA 1
ATOM 1546 C C . GLY A 1 192 ? -6.085 24.151 10.402 1.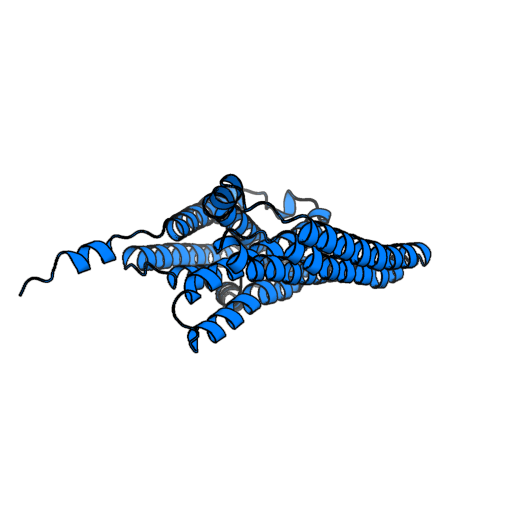00 83.50 192 GLY A C 1
ATOM 1547 O O . GLY A 1 192 ? -7.159 24.093 11.001 1.00 83.50 192 GLY A O 1
ATOM 1548 N N . CYS A 1 193 ? -5.334 23.070 10.170 1.00 84.00 193 CYS A N 1
ATOM 1549 C CA . CYS A 1 193 ? -5.753 21.736 10.586 1.00 84.00 193 CYS A CA 1
ATOM 1550 C C . CYS A 1 193 ? -5.750 21.593 12.113 1.00 84.00 193 CYS A C 1
ATOM 1552 O O . CYS A 1 193 ? -6.726 21.114 12.672 1.00 84.00 193 CYS A O 1
ATOM 1554 N N . ILE A 1 194 ? -4.722 22.063 12.825 1.00 85.00 194 ILE A N 1
ATOM 1555 C CA . ILE A 1 194 ? -4.709 22.003 14.299 1.00 85.00 194 ILE A CA 1
ATOM 1556 C C . ILE A 1 194 ? -5.901 22.769 14.886 1.00 85.00 194 ILE A C 1
ATOM 1558 O O . ILE A 1 194 ? -6.607 22.254 15.750 1.00 85.00 194 ILE A O 1
ATOM 1562 N N . LYS A 1 195 ? -6.178 23.976 14.383 1.00 86.19 195 LYS A N 1
ATOM 1563 C CA . LYS A 1 195 ? -7.305 24.786 14.853 1.00 86.19 195 LYS A CA 1
ATOM 1564 C C . LYS A 1 195 ? -8.643 24.105 14.576 1.00 86.19 195 LYS A C 1
ATOM 1566 O O . LYS A 1 195 ? -9.488 24.062 15.463 1.00 86.19 195 LYS A O 1
ATOM 1571 N N . LEU A 1 196 ? -8.829 23.553 13.378 1.00 84.56 196 LEU A N 1
ATOM 1572 C CA . LEU A 1 196 ? -10.047 22.824 13.032 1.00 84.56 196 LEU A CA 1
ATOM 1573 C C . LEU A 1 196 ? -10.198 21.545 13.871 1.00 84.56 196 LEU A C 1
ATOM 1575 O O . LEU A 1 196 ? -11.299 21.254 14.322 1.00 84.56 196 LEU A O 1
ATOM 1579 N N . SER A 1 197 ? -9.103 20.830 14.144 1.00 84.31 197 SER A N 1
ATOM 1580 C CA . SER A 1 197 ? -9.089 19.670 15.042 1.00 84.31 197 SER A CA 1
ATOM 1581 C C . SER A 1 197 ? -9.561 20.037 16.448 1.00 84.31 197 SER A C 1
ATOM 1583 O O . SER A 1 197 ? -10.412 19.344 16.994 1.00 84.31 197 SER A O 1
ATOM 1585 N N . ASN A 1 198 ? -9.056 21.136 17.016 1.00 83.19 198 ASN A N 1
ATOM 1586 C CA . ASN A 1 198 ? -9.443 21.579 18.359 1.00 83.19 198 ASN A CA 1
ATOM 1587 C C . ASN A 1 198 ? -10.923 21.981 18.422 1.00 83.19 198 ASN A C 1
ATOM 1589 O O . ASN A 1 198 ? -11.620 21.606 19.358 1.00 83.19 198 ASN A O 1
ATOM 1593 N N . VAL A 1 199 ? -11.425 22.685 17.400 1.00 84.31 199 VAL A N 1
ATOM 1594 C CA . VAL A 1 199 ? -12.852 23.047 17.309 1.00 84.31 199 VAL A CA 1
ATOM 1595 C C . VAL A 1 199 ? -13.734 21.800 17.250 1.00 84.31 199 VAL A C 1
ATOM 1597 O O . VAL A 1 199 ? -14.788 21.756 17.880 1.00 84.31 199 VAL A O 1
ATOM 1600 N N . LEU A 1 200 ? -13.313 20.779 16.501 1.00 81.12 200 LEU A N 1
ATOM 1601 C CA . LEU A 1 200 ? -14.044 19.519 16.410 1.00 81.12 200 LEU A CA 1
ATOM 1602 C C . LEU A 1 200 ? -14.049 18.755 17.744 1.00 81.12 200 LEU A C 1
ATOM 1604 O O . LEU A 1 200 ? -15.093 18.226 18.129 1.00 81.12 200 LEU A O 1
ATOM 1608 N N . ASP A 1 201 ? -12.927 18.747 18.471 1.00 79.69 201 ASP A N 1
ATOM 1609 C CA . ASP A 1 201 ? -12.844 18.151 19.810 1.00 79.69 201 ASP A CA 1
ATOM 1610 C C . ASP A 1 201 ? -13.751 18.880 20.821 1.00 79.69 201 ASP A C 1
ATOM 1612 O O . ASP A 1 201 ? -14.438 18.230 21.611 1.00 79.69 201 ASP A O 1
ATOM 1616 N N . GLU A 1 202 ? -13.814 20.214 20.770 1.00 80.94 202 GLU A N 1
ATOM 1617 C CA . GLU A 1 202 ? -14.657 21.040 21.649 1.00 80.94 202 GLU A CA 1
ATOM 1618 C C . GLU A 1 202 ? -16.161 20.882 21.372 1.00 80.94 202 GLU A C 1
ATOM 1620 O O . GLU A 1 202 ? -16.968 20.879 22.302 1.00 80.94 202 GLU A O 1
ATOM 1625 N N . GLN A 1 203 ? -16.559 20.738 20.105 1.00 78.69 203 GLN A N 1
ATOM 1626 C CA . GLN A 1 203 ? -17.972 20.641 19.714 1.00 78.69 203 GLN A CA 1
ATOM 1627 C C . GLN A 1 203 ? -18.597 19.261 19.963 1.00 78.69 203 GLN A C 1
ATOM 1629 O O . GLN A 1 203 ? -19.818 19.122 19.867 1.00 78.69 203 GLN A O 1
ATOM 1634 N N . GLY A 1 204 ? -17.793 18.251 20.299 1.00 66.69 204 GLY A N 1
ATOM 1635 C CA . GLY A 1 204 ? -18.257 16.879 20.468 1.00 66.69 204 GLY A CA 1
ATOM 1636 C C . GLY A 1 204 ? -18.571 16.233 19.120 1.00 66.69 204 GLY A C 1
ATOM 1637 O O . GLY A 1 204 ? -19.650 16.389 18.545 1.00 66.69 204 GLY A O 1
ATOM 1638 N N . GLU A 1 205 ? -17.615 15.470 18.603 1.00 71.31 205 GLU A N 1
ATOM 1639 C CA . GLU A 1 205 ? -17.753 14.826 17.303 1.00 71.31 205 GLU A CA 1
ATOM 1640 C C . GLU A 1 205 ? -18.836 13.726 17.308 1.00 71.31 205 GLU A C 1
ATOM 1642 O O . GLU A 1 205 ? -18.935 12.901 18.224 1.00 71.31 205 GLU A O 1
ATOM 1647 N N . LYS A 1 206 ? -19.642 13.674 16.240 1.00 74.00 206 LYS A N 1
ATOM 1648 C CA . LYS A 1 206 ? -20.649 12.618 16.062 1.00 74.00 206 LYS A CA 1
ATOM 1649 C C . LYS A 1 206 ? -19.969 11.250 15.901 1.00 74.00 206 LYS A C 1
ATOM 1651 O O . LYS A 1 206 ? -18.942 11.158 15.229 1.00 74.00 206 LYS A O 1
ATOM 1656 N N . PRO A 1 207 ? -20.556 10.168 16.445 1.00 73.75 207 PRO A N 1
ATOM 1657 C CA . PRO A 1 207 ? -20.039 8.822 16.231 1.00 73.75 207 PRO A CA 1
ATOM 1658 C C . PRO A 1 207 ? -20.033 8.465 14.739 1.00 73.75 207 PRO A C 1
ATOM 1660 O O . PRO A 1 207 ? -20.834 8.976 13.951 1.00 73.75 207 PRO A O 1
ATOM 1663 N N . LEU A 1 208 ? -19.136 7.553 14.359 1.00 75.56 208 LEU A N 1
ATOM 1664 C CA . LEU A 1 208 ? -18.974 7.112 12.972 1.00 75.56 208 LEU A CA 1
ATOM 1665 C C . LEU A 1 208 ? -20.278 6.571 12.375 1.00 75.56 208 LEU A C 1
ATOM 1667 O O . LEU A 1 208 ? -21.006 5.800 13.004 1.00 75.56 208 LEU A O 1
ATOM 1671 N N . SER A 1 209 ? -20.537 6.945 11.122 1.00 80.44 209 SER A N 1
ATOM 1672 C CA . SER A 1 209 ? -21.731 6.524 10.395 1.00 80.44 209 SER A CA 1
ATOM 1673 C C . SER A 1 209 ? -21.698 5.029 10.050 1.00 80.44 209 SER A C 1
ATOM 1675 O O . SER A 1 209 ? -20.641 4.434 9.824 1.00 80.44 209 SER A O 1
ATOM 1677 N N . ALA A 1 210 ? -22.877 4.412 9.931 1.00 79.38 210 ALA A N 1
ATOM 1678 C CA . ALA A 1 210 ? -23.003 3.035 9.441 1.00 79.38 210 ALA A CA 1
ATOM 1679 C C . ALA A 1 210 ? -22.432 2.869 8.018 1.00 79.38 210 ALA A C 1
ATOM 1681 O O . ALA A 1 210 ? -21.905 1.813 7.671 1.00 79.38 210 ALA A O 1
ATOM 1682 N N . PHE A 1 211 ? -22.483 3.936 7.212 1.00 83.69 211 PHE A N 1
ATOM 1683 C CA . PHE A 1 211 ? -21.868 3.981 5.888 1.00 83.69 211 PHE A CA 1
ATOM 1684 C C . PHE A 1 211 ? -20.353 3.764 5.956 1.00 83.69 211 PHE A C 1
ATOM 1686 O O . PHE A 1 211 ? -19.830 2.920 5.231 1.00 83.69 211 PHE A O 1
ATOM 1693 N N . TYR A 1 212 ? -19.661 4.449 6.874 1.00 81.94 212 TYR A N 1
ATOM 1694 C CA . TYR A 1 212 ? -18.222 4.273 7.074 1.00 81.94 212 TYR A CA 1
ATOM 1695 C C . TYR A 1 212 ? -17.877 2.825 7.433 1.00 81.94 212 TYR A C 1
ATOM 1697 O O . TYR A 1 212 ? -16.992 2.222 6.833 1.00 81.94 212 TYR A O 1
ATOM 1705 N N . GLN A 1 213 ? -18.620 2.225 8.366 1.00 78.38 213 GLN A N 1
ATOM 1706 C CA . GLN A 1 213 ? -18.384 0.836 8.772 1.00 78.38 213 GLN A CA 1
ATOM 1707 C C . GLN A 1 213 ? -18.565 -0.146 7.606 1.00 78.38 213 GLN A C 1
ATOM 1709 O O . GLN A 1 213 ? -17.764 -1.070 7.439 1.00 78.38 213 GLN A O 1
ATOM 1714 N N . ASN A 1 214 ? -19.581 0.071 6.766 1.00 81.19 214 ASN A N 1
ATOM 1715 C CA . ASN A 1 214 ? -19.815 -0.742 5.575 1.00 81.19 214 ASN A CA 1
ATOM 1716 C C . ASN A 1 214 ? -18.724 -0.550 4.516 1.00 81.19 214 ASN A C 1
ATOM 1718 O O . ASN A 1 214 ? -18.279 -1.542 3.931 1.00 81.19 214 ASN A O 1
ATOM 1722 N N . PHE A 1 215 ? -18.261 0.686 4.311 1.00 85.25 215 PHE A N 1
ATOM 1723 C CA . PHE A 1 215 ? -17.152 1.008 3.416 1.00 85.25 215 PHE A CA 1
ATOM 1724 C C . PHE A 1 215 ? -15.865 0.292 3.846 1.00 85.25 215 PHE A C 1
ATOM 1726 O O . PHE A 1 215 ? -15.288 -0.452 3.053 1.00 85.25 215 PHE A O 1
ATOM 1733 N N . MET A 1 216 ? -15.473 0.421 5.118 1.00 81.56 216 MET A N 1
ATOM 1734 C CA . MET A 1 216 ? -14.255 -0.195 5.664 1.00 81.56 216 MET A CA 1
ATOM 1735 C C . MET A 1 216 ? -14.266 -1.722 5.579 1.00 81.56 216 MET A C 1
ATOM 1737 O O . MET A 1 216 ? -13.219 -2.352 5.438 1.00 81.56 216 MET A O 1
ATOM 1741 N N . LYS A 1 217 ? -15.448 -2.334 5.679 1.00 75.94 217 LYS A N 1
ATOM 1742 C CA . LYS A 1 217 ? -15.602 -3.788 5.619 1.00 75.94 217 LYS A CA 1
ATOM 1743 C C . LYS A 1 217 ? -15.682 -4.326 4.193 1.00 75.94 217 LYS A C 1
ATOM 1745 O O . LYS A 1 217 ? -15.191 -5.418 3.946 1.00 75.94 217 LYS A O 1
ATOM 1750 N N . SER A 1 218 ? -16.331 -3.600 3.286 1.00 74.06 218 SER A N 1
ATOM 1751 C CA . SER A 1 218 ? -16.773 -4.172 2.007 1.00 74.06 218 SER A CA 1
ATOM 1752 C C . SER A 1 218 ? -16.111 -3.549 0.791 1.00 74.06 218 SER A C 1
ATOM 1754 O O . SER A 1 218 ? -16.008 -4.224 -0.215 1.00 74.06 218 SER A O 1
ATOM 1756 N N . VAL A 1 219 ? -15.686 -2.287 0.854 1.00 81.69 219 VAL A N 1
ATOM 1757 C CA . VAL A 1 219 ? -15.142 -1.553 -0.304 1.00 81.69 219 VAL A CA 1
ATOM 1758 C C . VAL A 1 219 ? -13.643 -1.336 -0.143 1.00 81.69 219 VAL A C 1
ATOM 1760 O O . VAL A 1 219 ? -12.877 -1.533 -1.079 1.00 81.69 219 VAL A O 1
ATOM 1763 N N . PHE A 1 220 ? -13.206 -0.995 1.066 1.00 85.06 220 PHE A N 1
ATOM 1764 C CA . PHE A 1 220 ? -11.810 -0.688 1.351 1.00 85.06 220 PHE A CA 1
ATOM 1765 C C . PHE A 1 220 ? -10.822 -1.811 0.968 1.00 85.06 220 PHE A C 1
ATOM 1767 O O . PHE A 1 220 ? -9.824 -1.500 0.321 1.00 85.06 220 PHE A O 1
ATOM 1774 N N . PRO A 1 221 ? -11.091 -3.109 1.241 1.00 81.62 221 PRO A N 1
ATOM 1775 C CA . PRO A 1 221 ? -10.201 -4.187 0.798 1.00 81.62 221 PRO A CA 1
ATOM 1776 C C . PRO A 1 221 ? -10.046 -4.268 -0.729 1.00 81.62 221 PRO A C 1
ATOM 1778 O O . PRO A 1 221 ? -8.956 -4.561 -1.212 1.00 81.62 221 PRO A O 1
ATOM 1781 N N . PHE A 1 222 ? -11.108 -3.970 -1.491 1.00 82.06 222 PHE A N 1
ATOM 1782 C CA . PHE A 1 222 ? -11.050 -3.953 -2.958 1.00 82.06 222 PHE A CA 1
ATOM 1783 C C . PHE A 1 222 ? -10.153 -2.826 -3.466 1.00 82.06 222 PHE A C 1
ATOM 1785 O O . PHE A 1 222 ? -9.353 -3.046 -4.369 1.00 82.06 222 PHE A O 1
ATOM 1792 N N . ILE A 1 223 ? -10.263 -1.634 -2.870 1.00 85.56 223 ILE A N 1
ATOM 1793 C CA . ILE A 1 223 ? -9.429 -0.479 -3.225 1.00 85.56 223 ILE A CA 1
ATOM 1794 C C . ILE A 1 223 ? -7.953 -0.810 -2.996 1.00 85.56 223 ILE A C 1
ATOM 1796 O O . ILE A 1 223 ? -7.127 -0.612 -3.882 1.00 85.56 223 ILE A O 1
ATOM 1800 N N . VAL A 1 224 ? -7.624 -1.356 -1.824 1.00 87.38 224 VAL A N 1
ATOM 1801 C CA . VAL A 1 224 ? -6.242 -1.700 -1.460 1.00 87.38 224 VAL A CA 1
ATOM 1802 C C . VAL A 1 224 ? -5.670 -2.738 -2.415 1.00 87.38 224 VAL A C 1
ATOM 1804 O O . VAL A 1 224 ? -4.531 -2.602 -2.855 1.00 87.38 224 VAL A O 1
ATOM 1807 N N . LEU A 1 225 ? -6.457 -3.755 -2.763 1.00 84.62 225 LEU A N 1
ATOM 1808 C CA . LEU A 1 225 ? -6.003 -4.783 -3.685 1.00 84.62 225 LEU A CA 1
ATOM 1809 C C . LEU A 1 225 ? -5.827 -4.253 -5.109 1.00 84.62 225 LEU A C 1
ATOM 1811 O O . LEU A 1 225 ? -4.840 -4.593 -5.746 1.00 84.62 225 LEU A O 1
ATOM 1815 N N . ALA A 1 226 ? -6.710 -3.371 -5.581 1.00 83.69 226 ALA A N 1
ATOM 1816 C CA . ALA A 1 226 ? -6.526 -2.706 -6.868 1.00 83.69 226 ALA A CA 1
ATOM 1817 C C . ALA A 1 226 ? -5.206 -1.917 -6.907 1.00 83.69 226 ALA A C 1
ATOM 1819 O O . ALA A 1 226 ? -4.450 -2.047 -7.865 1.00 83.69 226 ALA A O 1
ATOM 1820 N N . PHE A 1 227 ? -4.884 -1.166 -5.847 1.00 87.06 227 PHE A N 1
ATOM 1821 C CA . PHE A 1 227 ? -3.603 -0.461 -5.747 1.00 87.06 227 PHE A CA 1
ATOM 1822 C C . PHE A 1 227 ? -2.403 -1.411 -5.683 1.00 87.06 227 PHE A C 1
ATOM 1824 O O . PHE A 1 227 ? -1.408 -1.156 -6.352 1.00 87.06 227 PHE A O 1
ATOM 1831 N N . LEU A 1 228 ? -2.490 -2.512 -4.929 1.00 87.12 228 LEU A N 1
ATOM 1832 C CA . LEU A 1 228 ? -1.440 -3.537 -4.892 1.00 87.12 228 LEU A CA 1
ATOM 1833 C C . LEU A 1 228 ? -1.199 -4.147 -6.277 1.00 87.12 228 LEU A C 1
ATOM 1835 O O . LEU A 1 228 ? -0.055 -4.267 -6.695 1.00 87.12 228 LEU A O 1
ATOM 1839 N N . CYS A 1 229 ? -2.264 -4.483 -7.002 1.00 83.69 229 CYS A N 1
ATOM 1840 C CA . CYS A 1 229 ? -2.193 -5.008 -8.362 1.00 83.69 229 CYS A CA 1
ATOM 1841 C C . CYS A 1 229 ? -1.551 -4.009 -9.333 1.00 83.69 229 CYS A C 1
ATOM 1843 O O . CYS A 1 229 ? -0.608 -4.368 -10.032 1.00 83.69 229 CYS A O 1
ATOM 1845 N N . ILE A 1 230 ? -2.001 -2.748 -9.331 1.00 81.12 230 ILE A N 1
ATOM 1846 C CA . ILE A 1 230 ? -1.397 -1.683 -10.151 1.00 81.12 230 ILE A CA 1
ATOM 1847 C C . ILE A 1 230 ? 0.093 -1.541 -9.822 1.00 81.12 230 ILE A C 1
ATOM 1849 O O . ILE A 1 230 ? 0.919 -1.386 -10.716 1.00 81.12 230 ILE A O 1
ATOM 1853 N N . TRP A 1 231 ? 0.455 -1.611 -8.543 1.00 84.44 231 TRP A N 1
ATOM 1854 C CA . TRP A 1 231 ? 1.842 -1.472 -8.118 1.00 84.44 231 TRP A CA 1
ATOM 1855 C C . TRP A 1 231 ? 2.744 -2.612 -8.578 1.00 84.44 231 TRP A C 1
ATOM 1857 O O . TRP A 1 231 ? 3.855 -2.369 -9.045 1.00 84.44 231 TRP A O 1
ATOM 1867 N N . GLU A 1 232 ? 2.268 -3.847 -8.451 1.00 83.88 232 GLU A N 1
ATOM 1868 C CA . GLU A 1 232 ? 2.964 -5.043 -8.929 1.00 83.88 232 GLU A CA 1
ATOM 1869 C C . GLU A 1 232 ? 3.187 -4.976 -10.440 1.00 83.88 232 GLU A C 1
ATOM 1871 O O . GLU A 1 232 ? 4.279 -5.276 -10.918 1.00 83.88 232 GLU A O 1
ATOM 1876 N N . GLU A 1 233 ? 2.188 -4.510 -11.194 1.00 80.12 233 GLU A N 1
ATOM 1877 C CA . GLU A 1 233 ? 2.328 -4.281 -12.630 1.00 80.12 233 GLU A CA 1
ATOM 1878 C C . GLU A 1 233 ? 3.437 -3.260 -12.933 1.00 80.12 233 GLU A C 1
ATOM 1880 O O . GLU A 1 233 ? 4.331 -3.541 -13.734 1.00 80.12 233 GLU A O 1
ATOM 1885 N N . LEU A 1 234 ? 3.425 -2.099 -12.267 1.00 79.69 234 LEU A N 1
ATOM 1886 C CA . LEU A 1 234 ? 4.449 -1.065 -12.456 1.00 79.69 234 LEU A CA 1
ATOM 1887 C C . LEU A 1 234 ? 5.851 -1.568 -12.106 1.00 79.69 234 LEU A C 1
ATOM 1889 O O . LEU A 1 234 ? 6.806 -1.264 -12.822 1.00 79.69 234 LEU A O 1
ATOM 1893 N N . TYR A 1 235 ? 5.980 -2.352 -11.037 1.00 82.62 235 TYR A N 1
ATOM 1894 C CA . TYR A 1 235 ? 7.255 -2.942 -10.652 1.00 82.62 235 TYR A CA 1
ATOM 1895 C C . TYR A 1 235 ? 7.771 -3.919 -11.708 1.00 82.62 235 TYR A C 1
ATOM 1897 O O . TYR A 1 235 ? 8.893 -3.770 -12.200 1.00 82.62 235 TYR A O 1
ATOM 1905 N N . LEU A 1 236 ? 6.956 -4.917 -12.064 1.00 81.00 236 LEU A N 1
ATOM 1906 C CA . LEU A 1 236 ? 7.351 -5.972 -12.994 1.00 81.00 236 LEU A CA 1
ATOM 1907 C C . LEU A 1 236 ? 7.786 -5.373 -14.330 1.00 81.00 236 LEU A C 1
ATOM 1909 O O . LEU A 1 236 ? 8.860 -5.699 -14.839 1.00 81.00 236 LEU A O 1
ATOM 1913 N N . TRP A 1 237 ? 7.010 -4.428 -14.854 1.00 78.62 237 TRP A N 1
ATOM 1914 C CA . TRP A 1 237 ? 7.312 -3.807 -16.135 1.00 78.62 237 TRP A CA 1
ATOM 1915 C C . TRP A 1 237 ? 8.437 -2.798 -16.095 1.00 78.62 237 TRP A C 1
ATOM 1917 O O . TRP A 1 237 ? 9.240 -2.777 -17.025 1.00 78.62 237 TRP A O 1
ATOM 1927 N N . GLY A 1 238 ? 8.569 -2.014 -15.027 1.00 76.12 238 GLY A N 1
ATOM 1928 C CA . GLY A 1 238 ? 9.736 -1.152 -14.874 1.00 76.12 238 GLY A CA 1
ATOM 1929 C C . GLY A 1 238 ? 11.035 -1.949 -14.863 1.00 76.12 238 GLY A C 1
ATOM 1930 O O . GLY A 1 238 ? 12.019 -1.553 -15.486 1.00 76.12 238 GLY A O 1
ATOM 1931 N N . ARG A 1 239 ? 11.021 -3.139 -14.256 1.00 78.94 239 ARG A N 1
ATOM 1932 C CA . ARG A 1 239 ? 12.176 -4.045 -14.240 1.00 78.94 239 ARG A CA 1
ATOM 1933 C C . ARG A 1 239 ? 12.431 -4.698 -15.595 1.00 78.94 239 ARG A C 1
ATOM 1935 O O . ARG A 1 239 ? 13.586 -4.749 -16.012 1.00 78.94 239 ARG A O 1
ATOM 1942 N N . ILE A 1 240 ? 11.392 -5.175 -16.280 1.00 79.81 240 ILE A N 1
ATOM 1943 C CA . ILE A 1 240 ? 11.517 -5.781 -17.616 1.00 79.81 240 ILE A CA 1
ATOM 1944 C C . ILE A 1 240 ? 12.016 -4.748 -18.628 1.00 79.81 240 ILE A C 1
ATOM 1946 O O . ILE A 1 240 ? 13.011 -4.999 -19.299 1.00 79.81 240 ILE A O 1
ATOM 1950 N N . ASN A 1 241 ? 11.396 -3.569 -18.690 1.00 75.88 241 ASN A N 1
ATOM 1951 C CA . ASN A 1 241 ? 11.783 -2.512 -19.625 1.00 75.88 241 ASN A CA 1
ATOM 1952 C C . ASN A 1 241 ? 13.192 -1.991 -19.353 1.00 75.88 241 ASN A C 1
ATOM 1954 O O . ASN A 1 241 ? 13.978 -1.853 -20.288 1.00 75.88 241 ASN A O 1
ATOM 1958 N N . GLY A 1 242 ? 13.542 -1.771 -18.082 1.00 75.38 242 GLY A N 1
ATOM 1959 C CA . GLY A 1 242 ? 14.897 -1.386 -17.702 1.00 75.38 242 GLY A CA 1
ATOM 1960 C C . GLY A 1 242 ? 15.942 -2.440 -18.086 1.00 75.38 242 GLY A C 1
ATOM 1961 O O . GLY A 1 242 ? 17.058 -2.095 -18.461 1.00 75.38 242 GLY A O 1
ATOM 1962 N N . ALA A 1 243 ? 15.600 -3.728 -18.027 1.00 79.00 243 ALA A N 1
ATOM 1963 C CA . ALA A 1 243 ? 16.497 -4.800 -18.450 1.00 79.00 243 ALA A CA 1
ATOM 1964 C C . ALA A 1 243 ? 16.617 -4.878 -19.984 1.00 79.00 243 ALA A C 1
ATOM 1966 O O . ALA A 1 243 ? 17.735 -4.931 -20.500 1.00 79.00 243 ALA A O 1
ATOM 1967 N N . LEU A 1 244 ? 15.494 -4.795 -20.706 1.00 80.44 244 LEU A N 1
ATOM 1968 C CA . LEU A 1 244 ? 15.455 -4.782 -22.171 1.00 80.44 244 LEU A CA 1
ATOM 1969 C C . LEU A 1 244 ? 16.230 -3.595 -22.756 1.00 80.44 244 LEU A C 1
ATOM 1971 O O . LEU A 1 244 ? 17.019 -3.787 -23.677 1.00 80.44 244 LEU A O 1
ATOM 1975 N N . SER A 1 245 ? 16.088 -2.392 -22.189 1.00 77.81 245 SER A N 1
ATOM 1976 C CA . SER A 1 245 ? 16.812 -1.197 -22.652 1.00 77.81 245 SER A CA 1
ATOM 1977 C C . SER A 1 245 ? 18.331 -1.305 -22.492 1.00 77.81 245 SER A C 1
ATOM 1979 O O . SER A 1 245 ? 19.077 -0.677 -23.238 1.00 77.81 245 SER A O 1
ATOM 1981 N N . HIS A 1 246 ? 18.798 -2.148 -21.568 1.00 80.31 246 HIS A N 1
ATOM 1982 C CA . HIS A 1 246 ? 20.217 -2.401 -21.320 1.00 80.31 246 HIS A CA 1
ATOM 1983 C C . HIS A 1 246 ? 20.719 -3.727 -21.914 1.00 80.31 246 HIS A C 1
ATOM 1985 O O . HIS A 1 246 ? 21.844 -4.123 -21.603 1.00 80.31 246 HIS A O 1
ATOM 1991 N N . ASN A 1 247 ? 19.919 -4.427 -22.732 1.00 80.69 247 ASN A N 1
ATOM 1992 C CA . ASN A 1 247 ? 20.217 -5.773 -23.247 1.00 80.69 247 ASN A CA 1
ATOM 1993 C C . ASN A 1 247 ? 20.613 -6.773 -22.140 1.00 80.69 247 ASN A C 1
ATOM 1995 O O . ASN A 1 247 ? 21.533 -7.578 -22.297 1.00 80.69 247 ASN A O 1
ATOM 1999 N N . LYS A 1 248 ? 19.940 -6.703 -20.988 1.00 82.94 248 LYS A N 1
ATOM 2000 C CA . LYS A 1 248 ? 20.139 -7.593 -19.836 1.00 82.94 248 LYS A CA 1
ATOM 2001 C C . LYS A 1 248 ? 18.888 -8.429 -19.592 1.00 82.94 248 LYS A C 1
ATOM 2003 O O . LYS A 1 248 ? 17.782 -8.024 -19.928 1.00 82.94 248 LYS A O 1
ATOM 2008 N N . THR A 1 249 ? 19.059 -9.575 -18.942 1.00 81.19 249 THR A N 1
ATOM 2009 C CA . THR A 1 249 ? 17.949 -10.416 -18.474 1.00 81.19 249 THR A CA 1
ATOM 2010 C C . THR A 1 249 ? 17.509 -10.011 -17.070 1.00 81.19 249 THR A C 1
ATOM 2012 O O . THR A 1 249 ? 18.347 -9.684 -16.222 1.00 81.19 249 THR A O 1
ATOM 2015 N N . VAL A 1 250 ? 16.212 -10.102 -16.773 1.00 79.31 250 VAL A N 1
ATOM 2016 C CA . VAL A 1 250 ? 15.711 -9.935 -15.399 1.00 79.31 250 VAL A CA 1
ATOM 2017 C C . VAL A 1 250 ? 16.089 -11.151 -14.554 1.00 79.31 250 VAL A C 1
ATOM 2019 O O . VAL A 1 250 ? 15.840 -12.294 -14.930 1.00 79.31 250 VAL A O 1
ATOM 2022 N N . SER A 1 251 ? 16.668 -10.920 -13.371 1.00 79.06 251 SER A N 1
ATOM 2023 C CA . SER A 1 251 ? 16.952 -12.013 -12.444 1.00 79.06 251 SER A CA 1
ATOM 2024 C C . SER A 1 251 ? 15.661 -12.505 -11.783 1.00 79.06 251 SER A C 1
ATOM 2026 O O . SER A 1 251 ? 15.036 -11.810 -10.978 1.00 79.06 251 SER A O 1
ATOM 2028 N N . VAL A 1 252 ? 15.287 -13.749 -12.087 1.00 78.56 252 VAL A N 1
ATOM 2029 C CA . VAL A 1 252 ? 14.153 -14.439 -11.454 1.00 78.56 252 VAL A CA 1
ATOM 2030 C C . VAL A 1 252 ? 14.259 -14.409 -9.916 1.00 78.56 252 VAL A C 1
ATOM 2032 O O . VAL A 1 252 ? 13.282 -14.019 -9.275 1.00 78.56 252 VAL A O 1
ATOM 2035 N N . PRO A 1 253 ? 15.428 -14.681 -9.288 1.00 80.50 253 PRO A N 1
ATOM 2036 C CA . PRO A 1 253 ? 15.572 -14.545 -7.837 1.00 80.50 253 PRO A CA 1
ATOM 2037 C C . PRO A 1 253 ? 15.296 -13.129 -7.314 1.00 80.50 253 PRO A C 1
ATOM 2039 O O . PRO A 1 253 ? 14.723 -12.979 -6.240 1.00 80.50 253 PRO A O 1
ATOM 2042 N N . GLY A 1 254 ? 15.664 -12.084 -8.065 1.00 76.50 254 GLY A N 1
ATOM 2043 C CA . GLY A 1 254 ? 15.439 -10.695 -7.662 1.00 76.50 254 GLY A CA 1
ATOM 2044 C C . GLY A 1 254 ? 13.956 -10.327 -7.607 1.00 76.50 254 GLY A C 1
ATOM 2045 O O . GLY A 1 254 ? 13.531 -9.653 -6.670 1.00 76.50 254 GLY A O 1
ATOM 2046 N N . MET A 1 255 ? 13.156 -10.816 -8.559 1.00 80.12 255 MET A N 1
ATOM 2047 C CA . MET A 1 255 ? 11.698 -10.669 -8.502 1.00 80.12 255 MET A CA 1
ATOM 2048 C C . MET A 1 255 ? 11.083 -11.447 -7.345 1.00 80.12 255 MET A C 1
ATOM 2050 O O . MET A 1 255 ? 10.212 -10.931 -6.657 1.00 80.12 255 MET A O 1
ATOM 2054 N N . PHE A 1 256 ? 11.542 -12.677 -7.102 1.00 82.31 256 PHE A N 1
ATOM 2055 C CA . PHE A 1 256 ? 11.053 -13.462 -5.972 1.00 82.31 256 PHE A CA 1
ATOM 2056 C C . PHE A 1 256 ? 11.309 -12.764 -4.642 1.00 82.31 256 PHE A C 1
ATOM 2058 O O . PHE A 1 256 ? 10.422 -12.733 -3.794 1.00 82.31 256 PHE A O 1
ATOM 2065 N N . VAL A 1 257 ? 12.493 -12.167 -4.470 1.00 82.88 257 VAL A N 1
ATOM 2066 C CA . VAL A 1 257 ? 12.791 -11.357 -3.286 1.00 82.88 257 VAL A CA 1
ATOM 2067 C C . VAL A 1 257 ? 11.776 -10.228 -3.161 1.00 82.88 257 VAL A C 1
ATOM 2069 O O . VAL A 1 257 ? 11.161 -10.121 -2.108 1.00 82.88 257 VAL A O 1
ATOM 2072 N N . TYR A 1 258 ? 11.543 -9.447 -4.220 1.00 83.19 258 TYR A N 1
ATOM 2073 C CA . TYR A 1 258 ? 10.553 -8.366 -4.211 1.00 83.19 258 TYR A CA 1
ATOM 2074 C C . TYR A 1 258 ? 9.159 -8.838 -3.786 1.00 83.19 258 TYR A C 1
ATOM 2076 O O . TYR A 1 258 ? 8.598 -8.291 -2.834 1.00 83.19 258 TYR A O 1
ATOM 2084 N N . LEU A 1 259 ? 8.646 -9.882 -4.440 1.00 84.56 259 LEU A N 1
ATOM 2085 C CA . LEU A 1 259 ? 7.325 -10.438 -4.160 1.00 84.56 259 LEU A CA 1
ATOM 2086 C C . LEU A 1 259 ? 7.218 -10.921 -2.712 1.00 84.56 259 LEU A C 1
ATOM 2088 O O . LEU A 1 259 ? 6.176 -10.771 -2.091 1.00 84.56 259 LEU A O 1
ATOM 2092 N N . LEU A 1 260 ? 8.288 -11.497 -2.154 1.00 83.88 260 LEU A N 1
ATOM 2093 C CA . LEU A 1 260 ? 8.307 -12.007 -0.782 1.00 83.88 260 LEU A CA 1
ATOM 2094 C C . LEU A 1 260 ? 8.431 -10.910 0.276 1.00 83.88 260 LEU A C 1
ATOM 2096 O O . LEU A 1 260 ? 7.984 -11.119 1.405 1.00 83.88 260 LEU A O 1
ATOM 2100 N N . VAL A 1 261 ? 9.062 -9.778 -0.047 1.00 82.31 261 VAL A N 1
ATOM 2101 C CA . VAL A 1 261 ? 9.321 -8.708 0.927 1.00 82.31 261 VAL A CA 1
ATOM 2102 C C . VAL A 1 261 ? 8.351 -7.535 0.817 1.00 82.31 261 VAL A C 1
ATOM 2104 O O . VAL A 1 261 ? 8.285 -6.745 1.755 1.00 82.31 261 VAL A O 1
ATOM 2107 N N . SER A 1 262 ? 7.597 -7.419 -0.276 1.00 80.50 262 SER A N 1
ATOM 2108 C CA . SER A 1 262 ? 6.721 -6.278 -0.557 1.00 80.50 262 SER A CA 1
ATOM 2109 C C . SER A 1 262 ? 5.432 -6.697 -1.277 1.00 80.50 262 SER A C 1
ATOM 2111 O O . SER A 1 262 ? 5.318 -7.822 -1.754 1.00 80.50 262 SER A O 1
ATOM 2113 N N . GLY A 1 263 ? 4.439 -5.805 -1.318 1.00 80.94 263 GLY A N 1
ATOM 2114 C CA . GLY A 1 263 ? 3.252 -5.998 -2.152 1.00 80.94 263 GLY A CA 1
ATOM 2115 C C . GLY A 1 263 ? 2.290 -7.088 -1.665 1.00 80.94 263 GLY A C 1
ATOM 2116 O O . GLY A 1 263 ? 1.874 -7.109 -0.501 1.00 80.94 263 GLY A O 1
ATOM 2117 N N . ILE A 1 264 ? 1.869 -7.959 -2.583 1.00 85.38 264 ILE A N 1
ATOM 2118 C CA . ILE A 1 264 ? 0.715 -8.858 -2.404 1.00 85.38 26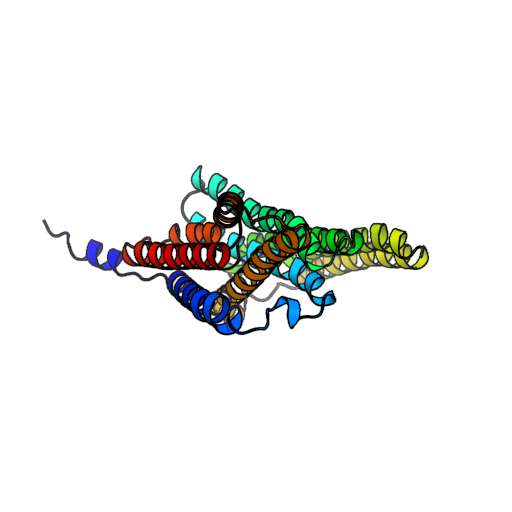4 ILE A CA 1
ATOM 2119 C C . ILE A 1 264 ? 0.991 -9.984 -1.396 1.00 85.38 264 ILE A C 1
ATOM 2121 O O . ILE A 1 264 ? 0.131 -10.272 -0.557 1.00 85.38 264 ILE A O 1
ATOM 2125 N N . ILE A 1 265 ? 2.171 -10.620 -1.434 1.00 86.12 265 ILE A N 1
ATOM 2126 C CA . ILE A 1 265 ? 2.449 -11.811 -0.607 1.00 86.12 265 ILE A CA 1
ATOM 2127 C C . ILE A 1 265 ? 2.497 -11.467 0.889 1.00 86.12 265 ILE A C 1
ATOM 2129 O O . ILE A 1 265 ? 1.779 -12.115 1.657 1.00 86.12 265 ILE A O 1
ATOM 2133 N N . PRO A 1 266 ? 3.258 -10.456 1.357 1.00 85.56 266 PRO A N 1
ATOM 2134 C CA . PRO A 1 266 ? 3.268 -10.106 2.776 1.00 85.56 266 PRO A CA 1
ATOM 2135 C C . PRO A 1 266 ? 1.884 -9.712 3.306 1.00 85.56 266 PRO A C 1
ATOM 2137 O O . PRO A 1 266 ? 1.511 -10.120 4.409 1.00 85.56 266 PRO A O 1
ATOM 2140 N N . VAL A 1 267 ? 1.089 -8.977 2.514 1.00 86.44 267 VAL A N 1
ATOM 2141 C CA . VAL A 1 267 ? -0.294 -8.619 2.872 1.00 86.44 267 VAL A CA 1
ATOM 2142 C C . VAL A 1 267 ? -1.149 -9.880 3.005 1.00 86.44 267 VAL A C 1
ATOM 2144 O O . VAL A 1 267 ? -1.863 -10.037 3.999 1.00 86.44 267 VAL A O 1
ATOM 2147 N N . ARG A 1 268 ? -1.024 -10.837 2.077 1.00 84.56 268 ARG A N 1
ATOM 2148 C CA . ARG A 1 268 ? -1.749 -12.112 2.149 1.00 84.56 268 ARG A CA 1
ATOM 2149 C C . ARG A 1 268 ? -1.340 -12.951 3.355 1.00 84.56 268 ARG A C 1
ATOM 2151 O O . ARG A 1 268 ? -2.215 -13.553 3.984 1.00 84.56 268 ARG A O 1
ATOM 2158 N N . ILE A 1 269 ? -0.054 -12.968 3.713 1.00 82.44 269 ILE A N 1
ATOM 2159 C CA . ILE A 1 269 ? 0.447 -13.621 4.931 1.00 82.44 269 ILE A CA 1
ATOM 2160 C C . ILE A 1 269 ? -0.200 -12.983 6.164 1.00 82.44 269 ILE A C 1
ATOM 2162 O O . ILE A 1 269 ? -0.720 -13.701 7.020 1.00 82.44 269 ILE A O 1
ATOM 2166 N N . MET A 1 270 ? -0.241 -11.648 6.248 1.00 82.00 270 MET A N 1
ATOM 2167 C CA . MET A 1 270 ? -0.916 -10.955 7.351 1.00 82.00 270 MET A CA 1
ATOM 2168 C C . MET A 1 270 ? -2.400 -11.324 7.436 1.00 82.00 270 MET A C 1
ATOM 2170 O O . MET A 1 270 ? -2.897 -11.569 8.536 1.00 82.00 270 MET A O 1
ATOM 2174 N N . MET A 1 271 ? -3.093 -11.423 6.298 1.00 81.00 271 MET A N 1
ATOM 2175 C CA . MET A 1 271 ? -4.494 -11.853 6.237 1.00 81.00 271 MET A CA 1
ATOM 2176 C C . MET A 1 271 ? -4.678 -13.316 6.662 1.00 81.00 271 MET A C 1
ATOM 2178 O O . MET A 1 271 ? -5.559 -13.596 7.465 1.00 81.00 271 MET A O 1
ATOM 2182 N N . ALA A 1 272 ? -3.818 -14.239 6.220 1.00 78.50 272 ALA A N 1
ATOM 2183 C CA . ALA A 1 272 ? -3.877 -15.658 6.597 1.00 78.50 272 ALA A CA 1
ATOM 2184 C C . ALA A 1 272 ? -3.668 -15.884 8.105 1.00 78.50 272 ALA A C 1
ATOM 2186 O O . ALA A 1 272 ? -4.146 -16.860 8.692 1.00 78.50 272 ALA A O 1
ATOM 2187 N N . LEU A 1 273 ? -2.938 -14.976 8.756 1.00 77.25 273 LEU A N 1
ATOM 2188 C CA . LEU A 1 273 ? -2.735 -15.000 10.199 1.00 77.25 273 LEU A CA 1
ATOM 2189 C C . LEU A 1 273 ? -3.963 -14.504 10.977 1.00 77.25 273 LEU A C 1
ATOM 2191 O O . LEU A 1 273 ? -4.015 -14.725 12.199 1.00 77.25 273 LEU A O 1
ATOM 2195 N N . GLN A 1 274 ? -4.948 -13.891 10.309 1.00 74.69 274 GLN A N 1
ATOM 2196 C CA . GLN A 1 274 ? -6.164 -13.394 10.942 1.00 74.69 274 GLN A CA 1
ATOM 2197 C C . GLN A 1 274 ? -7.094 -14.527 11.379 1.00 74.69 274 GLN A C 1
ATOM 2199 O O . GLN A 1 274 ? -7.220 -15.562 10.724 1.00 74.69 274 GLN A O 1
ATOM 2204 N N . PRO A 1 275 ? -7.780 -14.368 12.521 1.00 68.50 275 PRO A N 1
ATOM 2205 C CA . PRO A 1 275 ? -8.877 -15.252 12.870 1.00 68.50 275 PRO A CA 1
ATOM 2206 C C . PRO A 1 275 ? -10.088 -14.980 11.953 1.00 68.50 275 PRO A C 1
ATOM 2208 O O . PRO A 1 275 ? -10.446 -13.820 11.766 1.00 68.50 275 PRO A O 1
ATOM 2211 N N . PRO A 1 276 ? -10.806 -16.011 11.465 1.00 68.44 276 PRO A N 1
ATOM 2212 C CA . PRO A 1 276 ? -10.646 -17.438 11.741 1.00 68.44 276 PRO A CA 1
ATOM 2213 C C . PRO A 1 276 ? -9.571 -18.113 10.866 1.00 68.44 276 PRO A C 1
ATOM 2215 O O . PRO A 1 276 ? -9.704 -18.189 9.650 1.00 68.44 276 PRO A O 1
ATOM 2218 N N . ARG A 1 277 ? -8.567 -18.721 11.512 1.00 71.06 277 ARG A N 1
ATOM 2219 C CA . ARG A 1 277 ? -7.559 -19.561 10.846 1.00 71.06 277 ARG A CA 1
ATOM 2220 C C . ARG A 1 277 ? -8.175 -20.911 10.491 1.00 71.06 277 ARG A C 1
ATOM 2222 O O . ARG A 1 277 ? -8.198 -21.819 11.325 1.00 71.06 277 ARG A O 1
ATOM 2229 N N . THR A 1 278 ? -8.747 -21.020 9.299 1.00 71.69 278 THR A N 1
ATOM 2230 C CA . THR A 1 278 ? -9.297 -22.280 8.787 1.00 71.69 278 THR A CA 1
ATOM 2231 C C . THR A 1 278 ? -8.378 -22.884 7.741 1.00 71.69 278 THR A C 1
ATOM 2233 O O . THR A 1 278 ? -7.673 -22.170 7.031 1.00 71.69 278 THR A O 1
ATOM 2236 N N . LEU A 1 279 ? -8.404 -24.216 7.643 1.00 73.25 279 LEU A N 1
ATOM 2237 C CA . LEU A 1 279 ? -7.623 -24.942 6.645 1.00 73.25 279 LEU A CA 1
ATOM 2238 C C . LEU A 1 279 ? -8.006 -24.496 5.228 1.00 73.25 279 LEU A C 1
ATOM 2240 O O . LEU A 1 279 ? -7.126 -24.288 4.411 1.00 73.25 279 LEU A O 1
ATOM 2244 N N . MET A 1 280 ? -9.302 -24.264 4.984 1.00 73.12 280 MET A N 1
ATOM 2245 C CA . MET A 1 280 ? -9.829 -23.829 3.688 1.00 73.12 280 MET A CA 1
ATOM 2246 C C . MET A 1 280 ? -9.287 -22.457 3.261 1.00 73.12 280 MET A C 1
ATOM 2248 O O . MET A 1 280 ? -8.866 -22.303 2.117 1.00 73.12 280 MET A O 1
ATOM 2252 N N . ASN A 1 281 ? -9.238 -21.488 4.183 1.00 73.88 281 ASN A N 1
ATOM 2253 C CA . ASN A 1 281 ? -8.650 -20.173 3.916 1.00 73.88 281 ASN A CA 1
ATOM 2254 C C . ASN A 1 281 ? -7.142 -20.276 3.631 1.00 73.88 281 ASN A C 1
ATOM 2256 O O . ASN A 1 281 ? -6.641 -19.628 2.718 1.00 73.88 281 ASN A O 1
ATOM 2260 N N . MET A 1 282 ? -6.420 -21.114 4.387 1.00 75.31 282 MET A N 1
ATOM 2261 C CA . MET A 1 282 ? -4.984 -21.323 4.178 1.00 75.31 282 MET A CA 1
ATOM 2262 C C . MET A 1 282 ? -4.698 -22.000 2.834 1.00 75.31 282 MET A C 1
ATOM 2264 O O . MET A 1 282 ? -3.853 -21.521 2.087 1.00 75.31 282 MET A O 1
ATOM 2268 N N . THR A 1 283 ? -5.409 -23.080 2.492 1.00 80.19 283 THR A N 1
ATOM 2269 C CA . THR A 1 283 ? -5.215 -23.791 1.218 1.00 80.19 283 THR A CA 1
ATOM 2270 C C . THR A 1 283 ? -5.606 -22.936 0.020 1.00 80.19 283 THR A C 1
ATOM 2272 O O . THR A 1 283 ? -4.895 -22.956 -0.978 1.00 80.19 283 THR A O 1
ATOM 2275 N N . GLY A 1 284 ? -6.697 -22.165 0.128 1.00 79.69 284 GLY A N 1
ATOM 2276 C CA . GLY A 1 284 ? -7.102 -21.206 -0.901 1.00 79.69 284 GLY A CA 1
ATOM 2277 C C . GLY A 1 284 ? -6.018 -20.159 -1.140 1.00 79.69 284 GLY A C 1
ATOM 2278 O O . GLY A 1 284 ? -5.564 -20.011 -2.269 1.00 79.69 284 GLY A O 1
ATOM 2279 N N . GLY A 1 285 ? -5.514 -19.547 -0.064 1.00 80.25 285 GLY A N 1
ATOM 2280 C CA . GLY A 1 285 ? -4.430 -18.569 -0.138 1.00 80.25 285 GLY A CA 1
ATOM 2281 C C . GLY A 1 285 ? -3.125 -19.122 -0.704 1.00 80.25 285 GLY A C 1
ATOM 2282 O O . GLY A 1 285 ? -2.463 -18.451 -1.488 1.00 80.25 285 GLY A O 1
ATOM 2283 N N . PHE A 1 286 ? -2.735 -20.349 -0.343 1.00 83.12 286 PHE A N 1
ATOM 2284 C CA . PHE A 1 286 ? -1.547 -20.979 -0.927 1.00 83.12 286 PHE A CA 1
ATOM 2285 C C . PHE A 1 286 ? -1.723 -21.271 -2.418 1.00 83.12 286 PHE A C 1
ATOM 2287 O O . PHE A 1 286 ? -0.784 -21.064 -3.183 1.00 83.12 286 PHE A O 1
ATOM 2294 N N . ALA A 1 287 ? -2.909 -21.721 -2.837 1.00 85.12 287 ALA A N 1
ATOM 2295 C CA . ALA A 1 287 ? -3.194 -21.989 -4.241 1.00 85.12 287 ALA A CA 1
ATOM 2296 C C . ALA A 1 287 ? -3.176 -20.703 -5.081 1.00 85.12 287 ALA A C 1
ATOM 2298 O O . ALA A 1 287 ? -2.530 -20.674 -6.126 1.00 85.12 287 ALA A O 1
ATOM 2299 N N . THR A 1 288 ? -3.817 -19.625 -4.616 1.00 84.88 288 THR A N 1
ATOM 2300 C CA . THR A 1 288 ? -3.848 -18.341 -5.337 1.00 84.88 288 THR A CA 1
ATOM 2301 C C . THR A 1 288 ? -2.487 -17.657 -5.370 1.00 84.88 288 THR A C 1
ATOM 2303 O O . THR A 1 288 ? -2.074 -17.195 -6.431 1.00 84.88 288 THR A O 1
ATOM 2306 N N . MET A 1 289 ? -1.740 -17.654 -4.260 1.00 86.88 289 MET A N 1
ATOM 2307 C CA . MET A 1 289 ? -0.364 -17.141 -4.252 1.00 86.88 289 MET A CA 1
ATOM 2308 C C . MET A 1 289 ? 0.554 -17.969 -5.151 1.00 86.88 289 MET A C 1
ATOM 2310 O O . MET A 1 289 ? 1.338 -17.398 -5.903 1.00 86.88 289 MET A O 1
ATOM 2314 N N . GLY A 1 290 ? 0.454 -19.301 -5.105 1.00 86.31 290 GLY A N 1
ATOM 2315 C CA . GLY A 1 290 ? 1.235 -20.186 -5.969 1.00 86.31 290 GLY A CA 1
ATOM 2316 C C . GLY A 1 290 ? 0.940 -19.948 -7.448 1.00 86.31 290 GLY A C 1
ATOM 2317 O O . GLY A 1 290 ? 1.868 -19.869 -8.249 1.00 86.31 290 GLY A O 1
ATOM 2318 N N . TYR A 1 291 ? -0.336 -19.757 -7.797 1.00 86.62 291 TYR A N 1
ATOM 2319 C CA . TYR A 1 291 ? -0.754 -19.425 -9.155 1.00 86.62 291 TYR A CA 1
ATOM 2320 C C . TYR A 1 291 ? -0.202 -18.075 -9.624 1.00 86.62 291 TYR A C 1
ATOM 2322 O O . TYR A 1 291 ? 0.368 -17.985 -10.711 1.00 86.62 291 TYR A O 1
ATOM 2330 N N . PHE A 1 292 ? -0.303 -17.041 -8.787 1.00 86.50 292 PHE A N 1
ATOM 2331 C CA . PHE A 1 292 ? 0.251 -15.719 -9.076 1.00 86.50 292 PHE A CA 1
ATOM 2332 C C . PHE A 1 292 ? 1.769 -15.776 -9.305 1.00 86.50 292 PHE A C 1
ATOM 2334 O O . PHE A 1 292 ? 2.264 -15.318 -10.332 1.00 86.50 292 PHE A O 1
ATOM 2341 N N . ILE A 1 293 ? 2.501 -16.422 -8.394 1.00 86.94 293 ILE A N 1
ATOM 2342 C CA . ILE A 1 293 ? 3.953 -16.606 -8.485 1.00 86.94 293 ILE A CA 1
ATOM 2343 C C . ILE A 1 293 ? 4.349 -17.346 -9.769 1.00 86.94 293 ILE A C 1
ATOM 2345 O O . ILE A 1 293 ? 5.267 -16.923 -10.474 1.00 86.94 293 ILE A O 1
ATOM 2349 N N . TYR A 1 294 ? 3.670 -18.455 -10.067 1.00 86.38 294 TYR A N 1
ATOM 2350 C CA . TYR A 1 294 ? 3.919 -19.235 -11.275 1.00 86.38 294 TYR A CA 1
ATOM 2351 C C . TYR A 1 294 ? 3.693 -18.390 -12.531 1.00 86.38 294 TYR A C 1
ATOM 2353 O O . TYR A 1 294 ? 4.506 -18.422 -13.449 1.00 86.38 294 TYR A O 1
ATOM 2361 N N . SER A 1 295 ? 2.641 -17.578 -12.543 1.00 84.12 295 SER A N 1
ATOM 2362 C CA . SER A 1 295 ? 2.301 -16.723 -13.681 1.00 84.12 295 SER A CA 1
ATOM 2363 C C . SER A 1 295 ? 3.333 -15.622 -13.909 1.00 84.12 295 SER A C 1
ATOM 2365 O O . SER A 1 295 ? 3.739 -15.391 -15.044 1.00 84.12 295 SER A O 1
ATOM 2367 N N . VAL A 1 296 ? 3.843 -15.006 -12.838 1.00 83.38 296 VAL A N 1
ATOM 2368 C CA . VAL A 1 296 ? 4.967 -14.060 -12.931 1.00 83.38 296 VAL A CA 1
ATOM 2369 C C . VAL A 1 296 ? 6.229 -14.752 -13.458 1.00 83.38 296 VAL A C 1
ATOM 2371 O O . VAL A 1 296 ? 6.935 -14.192 -14.296 1.00 83.38 296 VAL A O 1
ATOM 2374 N N . HIS A 1 297 ? 6.512 -15.977 -13.004 1.00 85.12 297 HIS A N 1
ATOM 2375 C CA . HIS A 1 297 ? 7.655 -16.747 -13.492 1.00 85.12 297 HIS A CA 1
ATOM 2376 C C . HIS A 1 297 ? 7.550 -17.039 -14.994 1.00 85.12 297 HIS A C 1
ATOM 2378 O O . HIS A 1 297 ? 8.487 -16.728 -15.724 1.00 85.12 297 HIS A O 1
ATOM 2384 N N . VAL A 1 298 ? 6.411 -17.577 -15.445 1.00 83.06 298 VAL A N 1
ATOM 2385 C CA . VAL A 1 298 ? 6.141 -17.879 -16.861 1.00 83.06 298 VAL A CA 1
ATOM 2386 C C . VAL A 1 298 ? 6.211 -16.622 -17.723 1.00 83.06 298 VAL A C 1
ATOM 2388 O O . VAL A 1 298 ? 6.769 -16.664 -18.815 1.00 83.06 298 VAL A O 1
ATOM 2391 N N . MET A 1 299 ? 5.689 -15.494 -17.237 1.00 81.19 299 MET A N 1
ATOM 2392 C CA . MET A 1 299 ? 5.770 -14.222 -17.953 1.00 81.19 299 MET A CA 1
ATOM 2393 C C . MET A 1 299 ? 7.227 -13.816 -18.203 1.00 81.19 299 MET A C 1
ATOM 2395 O O . MET A 1 299 ? 7.586 -13.475 -19.324 1.00 81.19 299 MET A O 1
ATOM 2399 N N . VAL A 1 300 ? 8.085 -13.872 -17.181 1.00 78.50 300 VAL A N 1
ATOM 2400 C CA . VAL A 1 300 ? 9.479 -13.430 -17.323 1.00 78.50 300 VAL A CA 1
ATOM 2401 C C . VAL A 1 300 ? 10.320 -14.387 -18.154 1.00 78.50 300 VAL A C 1
ATOM 2403 O O . VAL A 1 300 ? 11.109 -13.920 -18.969 1.00 78.50 300 VAL A O 1
ATOM 2406 N N . THR A 1 301 ? 10.142 -15.700 -18.003 1.00 81.19 301 THR A N 1
ATOM 2407 C CA . THR A 1 301 ? 10.841 -16.682 -18.849 1.00 81.19 301 THR A CA 1
ATOM 2408 C C . THR A 1 301 ? 10.307 -16.738 -20.278 1.00 81.19 301 THR A C 1
ATOM 2410 O O . THR A 1 301 ? 10.990 -17.245 -21.154 1.00 81.19 301 THR A O 1
ATOM 2413 N N . GLY A 1 302 ? 9.091 -16.248 -20.531 1.00 76.31 302 GLY A N 1
ATOM 2414 C CA . GLY A 1 302 ? 8.553 -16.116 -21.884 1.00 76.31 302 GLY A CA 1
ATOM 2415 C C . GLY A 1 302 ? 9.073 -14.891 -22.644 1.00 76.31 302 GLY A C 1
ATOM 2416 O O . GLY A 1 302 ? 8.981 -14.867 -23.868 1.00 76.31 302 GLY A O 1
ATOM 2417 N N . ILE A 1 303 ? 9.587 -13.875 -21.939 1.00 76.94 303 ILE A N 1
ATOM 2418 C CA . ILE A 1 303 ? 10.084 -12.619 -22.531 1.00 76.94 303 ILE A CA 1
ATOM 2419 C C . ILE A 1 303 ? 11.587 -12.680 -22.850 1.00 76.94 303 ILE A C 1
ATOM 2421 O O . ILE A 1 303 ? 12.009 -12.090 -23.844 1.00 76.94 303 ILE A O 1
ATOM 2425 N N . PHE A 1 304 ? 12.381 -13.352 -22.011 1.00 74.62 304 PHE A N 1
ATOM 2426 C CA . PHE A 1 304 ? 13.839 -13.485 -22.149 1.00 74.62 304 PHE A CA 1
ATOM 2427 C C . PHE A 1 304 ? 14.232 -14.901 -22.557 1.00 74.62 304 PHE A C 1
ATOM 2429 O O . PHE A 1 304 ? 15.158 -15.024 -23.389 1.00 74.62 304 PHE A O 1
#

Radius of gyration: 21.52 Å; chains: 1; bounding box: 43×71×52 Å